Protein AF-A0A7M5V572-F1 (afdb_monomer_lite)

Radius of gyration: 29.69 Å; chains: 1; bounding box: 54×65×91 Å

Foldseek 3Di:
DVVVLVVCLVVLVLVVSVVVCVVVVNCVCCVVPNVVSLVVVLVVLLVVLVVLLVLLVVLLVLLVVVVVVVVVVVVCCVVVVDPDPVVVVVVVPPPPDDDDDDDDDDDDDPPPPPPPCCDPVVVVVVVVLLLDCDPPRPNNLLNSLLSSLVSLQVLLVVLVSLLSSLVVCVVVVVLVSNLSSVVSSVVSVVVSVVCLCVSPVVVVVVPPPPPPPPDPPDDPVNVVVVVVVVVVVVVPPPPDDDRPRRDRPPPDDSDDPVSVD

Structure (mmCIF, N/CA/C/O backbone):
data_AF-A0A7M5V572-F1
#
_entry.id   AF-A0A7M5V572-F1
#
loop_
_atom_site.group_PDB
_atom_site.id
_atom_site.type_symbol
_atom_site.label_atom_id
_atom_site.label_alt_id
_atom_site.label_comp_id
_atom_site.label_asym_id
_atom_site.label_entity_id
_atom_site.label_seq_id
_atom_site.pdbx_PDB_ins_code
_atom_site.Cartn_x
_atom_site.Cartn_y
_atom_site.Cartn_z
_atom_site.occupancy
_atom_site.B_iso_or_equiv
_atom_site.auth_seq_id
_atom_site.auth_comp_id
_atom_site.auth_asym_id
_atom_site.auth_atom_id
_atom_site.pdbx_PDB_model_num
ATOM 1 N N . MET A 1 1 ? -17.312 -13.961 23.284 1.00 78.19 1 MET A N 1
ATOM 2 C CA . MET A 1 1 ? -17.435 -12.517 22.973 1.00 78.19 1 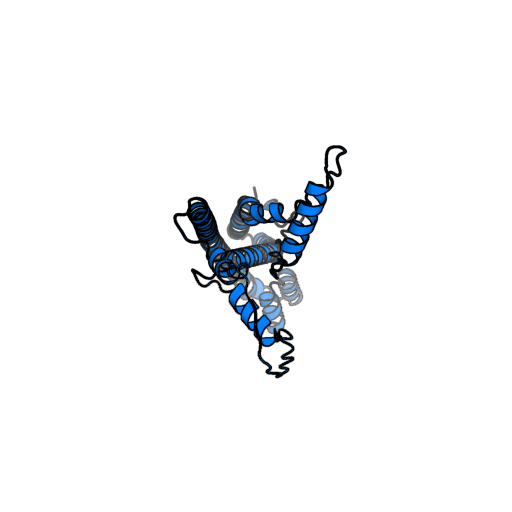MET A CA 1
ATOM 3 C C . MET A 1 1 ? -16.061 -11.941 22.706 1.00 78.19 1 MET A C 1
ATOM 5 O O . MET A 1 1 ? -15.854 -11.476 21.599 1.00 78.19 1 MET A O 1
ATOM 9 N N . GLU A 1 2 ? -15.133 -12.037 23.661 1.00 77.75 2 GLU A N 1
ATOM 10 C CA . GLU A 1 2 ? -13.746 -11.582 23.486 1.00 77.75 2 GLU A CA 1
ATOM 11 C C . GLU A 1 2 ? -13.086 -12.197 22.245 1.00 77.75 2 GLU A C 1
ATOM 13 O O . GLU A 1 2 ? -12.604 -11.456 21.402 1.00 77.75 2 GLU A O 1
ATOM 18 N N . GLU A 1 3 ? -13.207 -13.511 22.031 1.00 84.00 3 GLU A N 1
ATOM 19 C CA . GLU A 1 3 ? -12.710 -14.165 20.804 1.00 84.00 3 GLU A CA 1
ATOM 20 C C . GLU A 1 3 ? -13.321 -13.581 19.516 1.00 84.00 3 GLU A C 1
ATOM 22 O O . GLU A 1 3 ? -12.622 -13.334 18.541 1.00 84.00 3 GLU A O 1
ATOM 27 N N . SER A 1 4 ? -14.627 -13.288 19.519 1.00 87.31 4 SER A N 1
ATOM 28 C CA . SER A 1 4 ? -15.297 -12.673 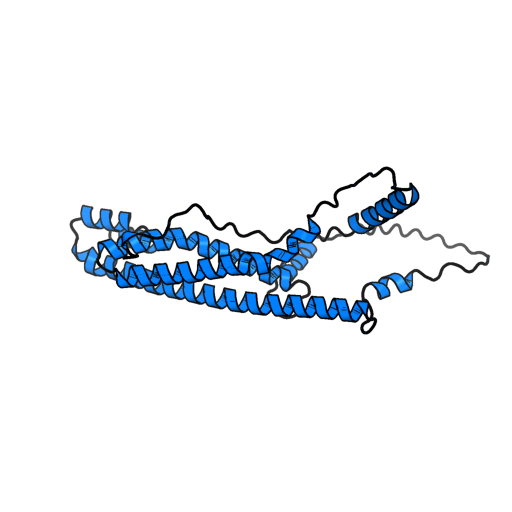18.365 1.00 87.31 4 SER A CA 1
ATOM 29 C C . SER A 1 4 ? -14.847 -11.231 18.145 1.00 87.31 4 SER A C 1
ATOM 31 O O . SER A 1 4 ? -14.821 -10.783 17.005 1.00 87.31 4 SER A O 1
ATOM 33 N N . MET A 1 5 ? -14.531 -10.498 19.212 1.00 86.94 5 MET A N 1
ATOM 34 C CA . MET A 1 5 ? -14.006 -9.138 19.133 1.00 86.94 5 MET A CA 1
ATOM 35 C C . MET A 1 5 ? -12.585 -9.145 18.569 1.00 86.94 5 MET A C 1
ATOM 37 O O . MET A 1 5 ? -12.315 -8.386 17.645 1.00 86.94 5 MET A O 1
ATOM 41 N N . VAL A 1 6 ? -11.726 -10.054 19.039 1.00 86.94 6 VAL A N 1
ATOM 42 C CA . VAL A 1 6 ? -10.368 -10.239 18.512 1.00 86.94 6 VAL A CA 1
ATOM 43 C C . VAL A 1 6 ? -10.406 -10.544 17.014 1.00 86.94 6 VAL A C 1
ATOM 45 O O . VAL A 1 6 ? -9.772 -9.828 16.249 1.00 86.94 6 VAL A O 1
ATOM 48 N N . CYS A 1 7 ? -11.240 -11.488 16.559 1.00 90.38 7 CYS A N 1
ATOM 49 C CA . CYS A 1 7 ? -11.366 -11.774 15.124 1.00 90.38 7 CYS A CA 1
ATOM 50 C C . CYS A 1 7 ? -11.855 -10.568 14.299 1.00 90.38 7 CYS A C 1
ATOM 52 O O . CYS A 1 7 ? -11.451 -10.398 13.150 1.00 90.38 7 CYS A O 1
ATOM 54 N N . LEU A 1 8 ? -12.739 -9.726 14.852 1.00 90.50 8 LEU A N 1
ATOM 55 C CA . LEU A 1 8 ? -13.197 -8.512 14.165 1.00 90.50 8 LEU A CA 1
ATOM 56 C C . LEU A 1 8 ? -12.096 -7.446 14.088 1.00 90.50 8 LEU A C 1
ATOM 58 O O . LEU A 1 8 ? -12.012 -6.751 13.075 1.00 90.50 8 LEU A O 1
ATOM 62 N N . LEU A 1 9 ? -11.266 -7.322 15.129 1.00 89.06 9 LEU A N 1
ATOM 63 C CA . LEU A 1 9 ? -10.108 -6.425 15.140 1.00 89.06 9 LEU A CA 1
ATOM 64 C C . LEU A 1 9 ? -9.034 -6.897 14.153 1.00 89.06 9 LEU A C 1
ATOM 66 O O . LEU A 1 9 ? -8.566 -6.097 13.353 1.00 89.06 9 LEU A O 1
ATOM 70 N N . GLU A 1 10 ? -8.723 -8.195 14.131 1.00 87.94 10 GLU A N 1
ATOM 71 C CA . GLU A 1 10 ? -7.805 -8.803 13.154 1.00 87.94 10 GLU A CA 1
ATOM 72 C C . GLU A 1 10 ? -8.296 -8.628 11.708 1.00 87.94 10 GLU A C 1
ATOM 74 O O . GLU A 1 10 ? -7.502 -8.457 10.785 1.00 87.94 10 GLU A O 1
ATOM 79 N N . GLY A 1 11 ? -9.616 -8.641 11.501 1.00 88.44 11 GLY A N 1
ATOM 80 C CA . GLY A 1 11 ? -10.243 -8.390 10.205 1.00 88.44 11 GLY A CA 1
ATOM 81 C C . GLY A 1 11 ? -10.362 -6.912 9.817 1.00 88.44 11 GLY A C 1
ATOM 82 O O . GLY A 1 11 ? -11.000 -6.621 8.806 1.00 88.44 11 GLY A O 1
ATOM 83 N N . ASN A 1 12 ? -9.820 -5.977 10.609 1.00 88.50 12 ASN A N 1
ATOM 84 C CA . ASN A 1 12 ? -9.963 -4.525 10.430 1.00 88.50 12 ASN A CA 1
ATOM 85 C C . ASN A 1 12 ? -11.434 -4.049 10.351 1.00 88.50 12 ASN A C 1
ATOM 87 O O . ASN A 1 12 ? -11.754 -3.014 9.761 1.00 88.50 12 ASN A O 1
ATOM 91 N N . LEU A 1 13 ? -12.370 -4.790 10.957 1.00 92.00 13 LEU A N 1
ATOM 92 C CA . LEU A 1 13 ? -13.801 -4.469 10.982 1.00 92.00 13 LEU A CA 1
ATOM 93 C C . LEU A 1 13 ? -14.139 -3.582 12.187 1.00 92.00 13 LEU A C 1
ATOM 95 O O . LEU A 1 13 ? -14.994 -3.907 13.015 1.00 92.00 13 LEU A O 1
ATOM 99 N N . TRP A 1 14 ? -13.483 -2.425 12.262 1.00 92.50 14 TRP A N 1
ATOM 100 C CA . TRP A 1 14 ? -13.475 -1.536 13.428 1.00 92.50 14 TRP A CA 1
ATOM 101 C C . TRP A 1 14 ? -14.865 -1.155 13.943 1.00 92.50 14 TRP A C 1
ATOM 103 O O . TRP A 1 14 ? -15.152 -1.280 15.129 1.00 92.50 14 TRP A O 1
ATOM 113 N N . PHE A 1 15 ? -15.771 -0.734 13.057 1.00 90.31 15 PHE A N 1
ATOM 114 C CA . PHE A 1 15 ? -17.120 -0.325 13.460 1.00 90.31 15 PHE A CA 1
ATOM 115 C C . PHE A 1 15 ? -17.959 -1.487 13.994 1.00 90.31 15 PHE A C 1
ATOM 117 O O . PHE A 1 15 ? -18.792 -1.290 14.877 1.00 90.31 15 PHE A O 1
ATOM 124 N N . GLN A 1 16 ? -17.748 -2.700 13.476 1.00 91.12 16 GLN A N 1
ATOM 125 C CA . GLN A 1 16 ? -18.443 -3.889 13.966 1.00 91.12 16 GLN A CA 1
ATOM 126 C C . GLN A 1 16 ? -17.901 -4.303 15.333 1.00 91.12 16 GLN A C 1
ATOM 128 O O . GLN A 1 16 ? -18.694 -4.608 16.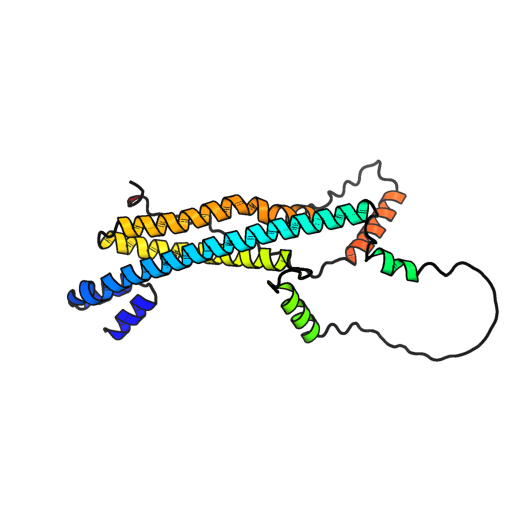223 1.00 91.12 16 GLN A O 1
ATOM 133 N N . ALA A 1 17 ? -16.578 -4.246 15.520 1.00 90.19 17 ALA A N 1
ATOM 134 C CA . ALA A 1 17 ? -15.947 -4.474 16.815 1.00 90.19 17 ALA A CA 1
ATOM 135 C C . ALA A 1 17 ? -16.449 -3.464 17.861 1.00 90.19 17 ALA A C 1
ATOM 137 O O . ALA A 1 17 ? -16.892 -3.867 18.933 1.00 90.19 17 ALA A O 1
ATOM 138 N N . LEU A 1 18 ? -16.484 -2.170 17.522 1.00 89.62 18 LEU A N 1
ATOM 139 C CA . LEU A 1 18 ? -16.968 -1.120 18.421 1.00 89.62 18 LEU A CA 1
ATOM 140 C C . LEU A 1 18 ? -18.445 -1.312 18.798 1.00 89.62 18 LEU A C 1
ATOM 142 O O . LEU A 1 18 ? -18.800 -1.227 19.971 1.00 89.62 18 LEU A O 1
ATOM 146 N N . ASN A 1 19 ? -19.302 -1.628 17.823 1.00 90.38 19 ASN A N 1
ATOM 147 C CA . ASN A 1 19 ? -20.719 -1.899 18.071 1.00 90.38 19 ASN A CA 1
ATOM 148 C C . ASN A 1 19 ? -20.906 -3.135 18.971 1.00 90.38 19 ASN A C 1
ATOM 150 O O . ASN A 1 19 ? -21.714 -3.120 19.896 1.00 90.38 19 ASN A O 1
ATOM 154 N N . LEU A 1 20 ? -20.124 -4.197 18.755 1.00 90.12 20 LEU A N 1
ATOM 155 C CA . LEU A 1 20 ? -20.157 -5.391 19.602 1.00 90.12 20 LEU A CA 1
ATOM 156 C C . LEU A 1 20 ? -19.747 -5.076 21.048 1.00 90.12 20 LEU A C 1
ATOM 158 O O . LEU A 1 20 ? -20.426 -5.530 21.969 1.00 90.12 20 LEU A O 1
ATOM 162 N N . ILE A 1 21 ? -18.705 -4.262 21.244 1.00 88.19 21 ILE A N 1
ATOM 163 C CA . ILE A 1 21 ? -18.257 -3.815 22.571 1.00 88.19 21 ILE A CA 1
ATOM 164 C C . ILE A 1 21 ? -19.358 -2.999 23.265 1.00 88.19 21 ILE A C 1
ATOM 166 O O . ILE A 1 21 ? -19.738 -3.312 24.393 1.00 88.19 21 ILE A O 1
ATOM 170 N N . GLN A 1 22 ? -19.950 -2.023 22.573 1.00 87.19 22 GLN A N 1
ATOM 171 C CA . GLN A 1 22 ? -21.030 -1.195 23.122 1.00 87.19 22 GLN A CA 1
ATOM 172 C C . GLN A 1 22 ? -22.265 -2.019 23.505 1.00 87.19 22 GLN A C 1
ATOM 174 O O . GLN A 1 22 ? -22.826 -1.834 24.581 1.00 87.19 22 GLN A O 1
ATOM 179 N N . ARG A 1 23 ? -22.666 -2.986 22.669 1.00 89.31 23 ARG A N 1
ATOM 180 C CA . ARG A 1 23 ? -23.792 -3.893 22.966 1.00 89.31 23 ARG A CA 1
ATOM 181 C C . ARG A 1 23 ? -23.524 -4.825 24.141 1.00 89.31 23 ARG A C 1
ATOM 183 O O . ARG A 1 23 ? -24.469 -5.374 24.696 1.00 89.31 23 ARG A O 1
ATOM 190 N N . SER A 1 24 ? -22.258 -5.045 24.472 1.00 85.00 24 SER A N 1
ATOM 191 C CA . SER A 1 24 ? -21.854 -5.896 25.585 1.00 85.00 24 SER A CA 1
ATOM 192 C C . SER A 1 24 ? -21.724 -5.171 26.924 1.00 85.00 24 SER A C 1
ATOM 194 O O . SER A 1 24 ? -21.429 -5.832 27.915 1.00 85.00 24 SER A O 1
ATOM 196 N N . GLU A 1 25 ? -21.933 -3.847 26.957 1.00 81.94 25 GLU A N 1
ATOM 197 C CA . GLU A 1 25 ? -21.806 -2.993 28.154 1.00 81.94 25 GLU A CA 1
ATOM 198 C C . GLU A 1 25 ? -20.412 -3.061 28.822 1.00 81.94 25 GLU A C 1
ATOM 200 O O . GLU A 1 25 ? -20.243 -2.738 29.995 1.00 81.94 25 GLU A O 1
ATOM 205 N N . ARG A 1 26 ? -19.385 -3.474 28.064 1.00 85.81 26 ARG A N 1
ATOM 206 C CA . ARG A 1 26 ? -17.986 -3.609 28.501 1.00 85.81 26 ARG A CA 1
ATOM 207 C C . ARG A 1 26 ? -17.109 -2.537 27.863 1.00 85.81 26 ARG A C 1
ATOM 209 O O . ARG A 1 26 ? -16.273 -2.815 27.007 1.00 85.81 26 ARG A O 1
ATOM 216 N N . GLU A 1 27 ? -17.335 -1.286 28.252 1.00 85.56 27 GLU A N 1
ATOM 217 C CA . GLU A 1 27 ? -16.590 -0.131 27.727 1.00 85.56 27 GLU A CA 1
ATOM 218 C C . GLU A 1 27 ? -15.095 -0.166 28.077 1.00 85.56 27 GLU A C 1
ATOM 220 O O . GLU A 1 27 ? -14.283 0.426 27.369 1.00 85.56 27 GLU A O 1
ATOM 225 N N . ASP A 1 28 ? -14.711 -0.919 29.112 1.00 89.25 28 ASP A N 1
ATOM 226 C CA . ASP A 1 28 ? -13.317 -1.160 29.489 1.00 89.25 28 ASP A CA 1
ATOM 227 C C . ASP A 1 28 ? -12.484 -1.718 28.323 1.00 89.25 28 ASP A C 1
ATOM 229 O O . ASP A 1 28 ? -11.333 -1.320 28.135 1.00 89.25 28 ASP A O 1
ATOM 233 N N . LEU A 1 29 ? -13.100 -2.545 27.473 1.00 87.81 29 LEU A N 1
ATOM 234 C CA . LEU A 1 29 ? -12.455 -3.155 26.307 1.00 87.81 29 LEU A CA 1
ATOM 235 C C . LEU A 1 29 ? -12.072 -2.141 25.218 1.00 87.81 29 LEU A C 1
ATOM 237 O O . LEU A 1 29 ? -11.212 -2.431 24.379 1.00 87.81 29 LEU A O 1
ATOM 241 N N . ILE A 1 30 ? -12.677 -0.948 25.221 1.00 88.75 30 ILE A N 1
ATOM 242 C CA . ILE A 1 30 ? -12.307 0.127 24.293 1.00 88.75 30 ILE A CA 1
ATOM 243 C C . ILE A 1 30 ? -10.888 0.609 24.605 1.00 88.75 30 ILE A C 1
ATOM 245 O O . ILE A 1 30 ? -10.059 0.740 23.705 1.00 88.75 30 ILE A O 1
ATOM 249 N N . GLU A 1 31 ? -10.595 0.843 25.882 1.00 89.00 31 GLU A N 1
ATOM 250 C CA . GLU A 1 31 ? -9.286 1.329 26.315 1.00 89.00 31 GLU A CA 1
ATOM 251 C C . GLU A 1 31 ? -8.229 0.217 26.297 1.00 89.00 31 GLU A C 1
ATOM 253 O O . GLU A 1 31 ? -7.093 0.471 25.902 1.00 89.00 31 GLU A O 1
ATOM 258 N N . THR A 1 32 ? -8.583 -1.014 26.685 1.00 89.69 32 THR A N 1
ATOM 259 C CA . THR A 1 32 ? -7.601 -2.105 26.834 1.00 89.69 32 THR A CA 1
ATOM 260 C C . THR A 1 32 ? -7.266 -2.833 25.538 1.00 89.69 32 THR A C 1
ATOM 262 O O . THR A 1 32 ? -6.148 -3.324 25.405 1.00 89.69 32 THR A O 1
ATOM 265 N N . ASN A 1 33 ? -8.206 -2.933 24.592 1.00 88.88 33 ASN A N 1
ATOM 266 C CA . ASN A 1 33 ? -8.035 -3.742 23.381 1.00 88.88 33 ASN A CA 1
ATOM 267 C C . ASN A 1 33 ? -8.201 -2.908 22.112 1.00 88.88 33 ASN A C 1
ATOM 269 O O . ASN A 1 33 ? -7.334 -2.935 21.242 1.00 88.88 33 ASN A O 1
ATOM 273 N N . PHE A 1 34 ? -9.296 -2.149 22.005 1.00 91.38 34 PHE A N 1
ATOM 274 C CA . PHE A 1 34 ? -9.641 -1.449 20.766 1.00 91.38 34 PHE A CA 1
ATOM 275 C C . PHE A 1 34 ? -8.632 -0.347 20.415 1.00 91.38 34 PHE A C 1
ATOM 277 O O . PHE A 1 34 ? -8.109 -0.327 19.303 1.00 91.38 34 PHE A O 1
ATOM 284 N N . LYS A 1 35 ? -8.328 0.554 21.360 1.00 93.12 35 LYS A N 1
ATOM 285 C CA . LYS A 1 35 ? -7.377 1.654 21.142 1.00 93.12 35 LYS A CA 1
ATOM 286 C C . LYS A 1 35 ? -5.952 1.175 20.827 1.00 93.12 35 LYS A C 1
ATOM 288 O O . LYS A 1 35 ? -5.381 1.679 19.861 1.00 93.12 35 LYS A O 1
ATOM 293 N N . PRO A 1 36 ? -5.372 0.208 21.563 1.00 93.19 36 PRO A N 1
ATOM 294 C CA . PRO A 1 36 ? -4.088 -0.371 21.180 1.00 93.19 36 PRO A CA 1
ATOM 295 C C . PRO A 1 36 ? -4.114 -0.980 19.774 1.00 93.19 36 PRO A C 1
ATOM 297 O O . PRO A 1 36 ? -3.220 -0.693 18.987 1.00 93.19 36 PRO A O 1
ATOM 300 N N . ALA A 1 37 ? -5.172 -1.720 19.420 1.00 93.44 37 ALA A N 1
ATOM 301 C CA . ALA A 1 37 ? -5.276 -2.373 18.114 1.00 93.44 37 ALA A CA 1
ATOM 302 C C . ALA A 1 37 ? -5.318 -1.379 16.940 1.00 93.44 37 ALA A C 1
ATOM 304 O O . ALA A 1 37 ? -4.669 -1.606 15.920 1.00 93.44 37 ALA A O 1
ATOM 305 N N . ILE A 1 38 ? -6.044 -0.261 17.064 1.00 94.25 38 ILE A N 1
ATOM 306 C CA . ILE A 1 38 ? -6.088 0.755 15.995 1.00 94.25 38 ILE A CA 1
ATOM 307 C C . ILE A 1 38 ? -4.753 1.496 15.846 1.00 94.25 38 ILE A C 1
ATOM 309 O O . ILE A 1 38 ? -4.385 1.857 14.729 1.00 94.25 38 ILE A O 1
ATOM 313 N N . LEU A 1 39 ? -4.026 1.719 16.947 1.00 94.38 39 LEU A N 1
ATOM 314 C CA . LEU A 1 39 ? -2.714 2.370 16.921 1.00 94.38 39 LEU A CA 1
ATOM 315 C C . LEU A 1 39 ? -1.655 1.440 16.324 1.00 94.38 39 LEU A C 1
ATOM 317 O O . LEU A 1 39 ? -0.923 1.853 15.431 1.00 94.38 39 LEU A O 1
ATOM 321 N N . GLU A 1 40 ? -1.641 0.175 16.737 1.00 94.75 40 GLU A N 1
ATOM 322 C CA . GLU A 1 40 ? -0.766 -0.851 16.166 1.00 94.75 40 GLU A CA 1
ATOM 323 C C . GLU A 1 40 ? -1.038 -1.040 14.666 1.00 94.75 40 GLU A C 1
ATOM 325 O O . GLU A 1 40 ? -0.114 -1.052 13.853 1.00 94.75 40 GLU A O 1
ATOM 330 N N . CYS A 1 41 ? -2.311 -1.104 14.261 1.00 93.69 41 CYS A N 1
ATOM 331 C CA . CYS A 1 41 ? -2.674 -1.179 12.847 1.00 93.69 41 CYS A CA 1
ATOM 332 C C . CYS A 1 41 ? -2.206 0.062 12.068 1.00 93.69 41 CYS A C 1
ATOM 334 O O . CYS A 1 41 ? -1.729 -0.069 10.940 1.00 93.69 41 CYS A O 1
ATOM 336 N N . GLN A 1 42 ? -2.294 1.260 12.662 1.00 94.94 42 GLN A N 1
ATOM 337 C CA . GLN A 1 42 ? -1.805 2.491 12.036 1.00 94.94 42 GLN A CA 1
ATOM 338 C C . GLN A 1 42 ? -0.299 2.451 11.796 1.00 94.94 42 GLN A C 1
ATOM 340 O O . GLN A 1 42 ? 0.142 2.825 10.707 1.00 94.94 42 GLN A O 1
ATOM 345 N N . GLU A 1 43 ? 0.479 2.002 12.776 1.00 95.31 43 GLU A N 1
ATOM 346 C CA . GLU A 1 43 ? 1.932 1.881 12.658 1.00 95.31 43 GLU A CA 1
ATOM 347 C C . GLU A 1 43 ? 2.307 0.843 11.594 1.00 95.31 43 GLU A C 1
ATOM 349 O O . GLU A 1 43 ? 3.008 1.181 10.638 1.00 95.31 43 GLU A O 1
ATOM 354 N N . ASN A 1 44 ? 1.726 -0.358 11.667 1.00 94.94 44 ASN A N 1
ATOM 355 C CA . ASN A 1 44 ? 1.966 -1.441 10.709 1.00 94.94 44 ASN A CA 1
ATOM 356 C C . ASN A 1 44 ? 1.594 -1.048 9.270 1.00 94.94 44 ASN A C 1
ATOM 358 O O . ASN A 1 44 ? 2.333 -1.324 8.322 1.00 94.94 44 ASN A O 1
ATOM 362 N N . LEU A 1 45 ? 0.446 -0.388 9.073 1.00 93.75 45 LEU A N 1
ATOM 363 C CA . LEU A 1 45 ? 0.049 0.092 7.748 1.00 93.75 45 LEU A CA 1
ATOM 364 C C . LEU A 1 45 ? 0.978 1.194 7.249 1.00 93.75 45 LEU A C 1
ATOM 366 O O . LEU A 1 45 ? 1.317 1.205 6.068 1.00 93.75 45 LEU A O 1
ATOM 370 N N . THR A 1 46 ? 1.398 2.111 8.120 1.00 94.50 46 THR A N 1
ATOM 371 C CA . THR A 1 46 ? 2.318 3.188 7.740 1.00 94.50 46 THR A CA 1
ATOM 372 C C . THR A 1 46 ? 3.662 2.610 7.301 1.00 94.50 46 THR A C 1
ATOM 374 O O . THR A 1 46 ? 4.138 2.969 6.223 1.00 94.50 46 THR A O 1
ATOM 377 N N . GLU A 1 47 ? 4.218 1.659 8.056 1.00 95.56 47 GLU A N 1
ATOM 378 C CA . GLU A 1 47 ? 5.443 0.938 7.696 1.00 95.56 47 GLU A CA 1
ATOM 379 C C . GLU A 1 47 ? 5.285 0.231 6.343 1.00 95.56 47 GLU A C 1
ATOM 381 O O . GLU A 1 47 ? 6.039 0.506 5.406 1.00 95.56 47 GLU A O 1
ATOM 386 N N . LYS A 1 48 ? 4.217 -0.553 6.162 1.00 94.69 48 LYS A N 1
ATOM 387 C CA . LYS A 1 48 ? 3.923 -1.237 4.894 1.00 94.69 48 LYS A CA 1
ATOM 388 C C . LYS A 1 48 ? 3.832 -0.274 3.703 1.00 94.69 48 LYS A C 1
ATOM 390 O O . LYS A 1 48 ? 4.344 -0.573 2.623 1.00 94.69 48 LYS A O 1
ATOM 395 N N . ILE A 1 49 ? 3.202 0.895 3.868 1.00 94.31 49 ILE A N 1
ATOM 396 C CA . ILE A 1 49 ? 3.143 1.923 2.811 1.00 94.31 49 ILE A CA 1
ATOM 397 C C . ILE A 1 49 ? 4.548 2.453 2.503 1.00 94.31 49 ILE A C 1
ATOM 399 O O . ILE A 1 49 ? 4.893 2.631 1.330 1.00 94.31 49 ILE A O 1
ATOM 403 N N . THR A 1 50 ? 5.368 2.705 3.527 1.00 94.25 50 THR A N 1
ATOM 404 C CA . THR A 1 50 ? 6.744 3.182 3.330 1.00 94.25 50 THR A CA 1
ATOM 405 C C . THR A 1 50 ? 7.614 2.151 2.613 1.00 94.25 50 THR A C 1
ATOM 407 O O . THR A 1 50 ? 8.279 2.505 1.637 1.00 94.25 50 THR A O 1
ATOM 410 N N . GLU A 1 51 ? 7.529 0.873 2.981 1.00 94.88 51 GLU A N 1
ATOM 411 C CA . GLU A 1 51 ? 8.236 -0.222 2.308 1.00 94.88 51 GLU A CA 1
ATOM 412 C C . GLU A 1 51 ? 7.811 -0.371 0.843 1.00 94.88 51 GLU A C 1
ATOM 414 O O . GLU A 1 51 ? 8.654 -0.491 -0.055 1.00 94.88 51 GLU A O 1
ATOM 419 N N . LEU A 1 52 ? 6.502 -0.309 0.569 1.00 93.50 52 LEU A N 1
ATOM 420 C CA . LEU A 1 52 ? 5.971 -0.332 -0.796 1.00 93.50 52 LEU A CA 1
ATOM 421 C C . LEU A 1 52 ? 6.503 0.845 -1.615 1.00 93.50 52 LEU A C 1
ATOM 423 O O . LEU A 1 52 ? 6.908 0.670 -2.766 1.00 93.50 52 LEU A O 1
ATOM 427 N N . LYS A 1 53 ? 6.563 2.040 -1.020 1.00 92.81 53 LYS A N 1
ATOM 428 C CA . LYS A 1 53 ? 7.113 3.241 -1.659 1.00 92.81 53 LYS A CA 1
ATOM 429 C C . LYS A 1 53 ? 8.602 3.099 -1.968 1.00 92.81 53 LYS A C 1
ATOM 431 O O . LYS A 1 53 ? 9.044 3.498 -3.049 1.00 92.81 53 LYS A O 1
ATOM 436 N N . GLU A 1 54 ? 9.392 2.541 -1.057 1.00 93.94 54 GLU A N 1
ATOM 437 C CA . GLU A 1 54 ? 10.808 2.272 -1.311 1.00 93.94 54 GLU A CA 1
ATOM 438 C C . GLU A 1 54 ? 11.001 1.250 -2.427 1.00 93.94 54 GLU A C 1
ATOM 440 O O . GLU A 1 54 ? 11.803 1.463 -3.338 1.00 93.94 54 GLU A O 1
ATOM 445 N N . THR A 1 55 ? 10.240 0.160 -2.378 1.00 92.06 55 THR A N 1
ATOM 446 C CA . THR A 1 55 ? 10.303 -0.928 -3.355 1.00 92.06 55 THR A CA 1
ATOM 447 C C . THR A 1 55 ? 9.906 -0.429 -4.742 1.00 92.06 55 THR A C 1
ATOM 449 O O . THR A 1 55 ? 10.614 -0.685 -5.718 1.00 92.06 55 THR A O 1
ATOM 452 N N . PHE A 1 56 ? 8.862 0.401 -4.830 1.00 92.25 56 PHE A N 1
ATOM 453 C CA . PHE A 1 56 ? 8.469 1.072 -6.066 1.00 92.25 56 PHE A CA 1
ATOM 454 C C . PHE A 1 56 ? 9.617 1.906 -6.649 1.00 92.25 56 PHE A C 1
ATOM 456 O O . PHE A 1 56 ? 9.937 1.790 -7.833 1.00 92.25 56 PHE A O 1
ATOM 463 N N . ASN A 1 57 ? 10.281 2.726 -5.827 1.00 92.69 57 ASN A N 1
ATOM 464 C CA . ASN A 1 57 ? 11.398 3.556 -6.287 1.00 92.69 57 ASN A CA 1
ATOM 465 C C . ASN A 1 57 ? 12.615 2.728 -6.725 1.00 92.69 57 ASN A C 1
ATOM 467 O O . ASN A 1 57 ? 13.252 3.069 -7.727 1.00 92.69 57 ASN A O 1
ATOM 471 N N . LYS A 1 58 ? 12.920 1.633 -6.017 1.00 91.69 58 LYS A N 1
ATOM 472 C CA . LYS A 1 58 ? 13.990 0.691 -6.381 1.00 91.69 58 LYS A CA 1
ATOM 473 C C . LYS A 1 58 ? 13.708 0.056 -7.747 1.00 91.69 58 LYS A C 1
ATOM 475 O O . LYS A 1 58 ? 14.539 0.157 -8.651 1.00 91.69 58 LYS A O 1
ATOM 480 N N . HIS A 1 59 ? 12.516 -0.515 -7.941 1.00 90.00 59 HIS A N 1
ATOM 481 C CA . HIS A 1 59 ? 12.123 -1.131 -9.213 1.00 90.00 59 HIS A CA 1
ATOM 482 C C . HIS A 1 59 ? 12.054 -0.126 -10.361 1.00 90.00 59 HIS A C 1
ATOM 484 O O . HIS A 1 59 ? 12.511 -0.424 -11.463 1.00 90.00 59 HIS A O 1
ATOM 490 N N . ARG A 1 60 ? 11.562 1.090 -10.105 1.00 89.81 60 ARG A N 1
ATOM 491 C CA . ARG A 1 60 ? 11.538 2.163 -11.102 1.00 89.81 60 ARG A CA 1
ATOM 492 C C . ARG A 1 60 ? 12.943 2.555 -11.556 1.00 89.81 60 ARG A C 1
ATOM 494 O O . ARG A 1 60 ? 13.193 2.607 -12.757 1.00 89.81 60 ARG A O 1
ATOM 501 N N . THR A 1 61 ? 13.849 2.831 -10.618 1.00 88.94 61 THR A N 1
ATOM 502 C CA . THR A 1 61 ? 15.239 3.204 -10.939 1.00 88.94 61 THR A CA 1
ATOM 503 C C . THR A 1 61 ? 15.912 2.099 -11.753 1.00 88.94 61 THR A C 1
ATOM 505 O O . THR A 1 61 ? 16.560 2.370 -12.763 1.00 88.94 61 THR A O 1
ATOM 508 N N . ARG A 1 62 ? 15.690 0.833 -11.377 1.00 89.12 62 ARG A N 1
ATOM 509 C CA . ARG A 1 62 ? 16.203 -0.312 -12.134 1.00 89.12 62 ARG A CA 1
ATOM 510 C C . ARG A 1 62 ? 15.618 -0.377 -13.544 1.00 89.12 62 ARG A C 1
ATOM 512 O O . ARG A 1 62 ? 16.373 -0.567 -14.493 1.00 89.12 62 ARG A O 1
ATOM 519 N N . LEU A 1 63 ? 14.310 -0.168 -13.694 1.00 86.88 63 LEU A N 1
ATOM 520 C CA . LEU A 1 63 ? 13.642 -0.178 -14.994 1.00 86.88 63 LEU A CA 1
ATOM 521 C C . LEU A 1 63 ? 14.212 0.895 -15.932 1.00 86.88 63 LEU A C 1
ATOM 523 O O . LEU A 1 63 ? 14.449 0.604 -17.101 1.00 86.88 63 LEU A O 1
ATOM 527 N N . GLN A 1 64 ? 14.487 2.102 -15.430 1.00 86.06 64 GLN A N 1
ATOM 528 C CA . GLN A 1 64 ? 15.121 3.161 -16.225 1.00 86.06 64 GLN A CA 1
ATOM 529 C C . GLN A 1 64 ? 16.499 2.738 -16.751 1.00 86.06 64 GLN A C 1
ATOM 531 O O . GLN A 1 64 ? 16.786 2.933 -17.930 1.00 86.06 64 GLN A O 1
ATOM 536 N N . ILE A 1 65 ? 17.326 2.116 -15.903 1.00 86.56 65 ILE A N 1
ATOM 537 C CA . ILE A 1 65 ? 18.648 1.604 -16.297 1.00 86.56 65 ILE A CA 1
ATOM 538 C C . ILE A 1 65 ? 18.507 0.504 -17.356 1.00 86.56 65 ILE A C 1
ATOM 540 O O . ILE A 1 65 ? 19.217 0.519 -18.355 1.00 86.56 65 ILE A O 1
ATOM 544 N N . VAL A 1 66 ? 17.574 -0.436 -17.169 1.00 85.00 66 VAL A N 1
ATOM 545 C CA . VAL A 1 66 ? 17.340 -1.527 -18.130 1.00 85.00 66 VAL A CA 1
ATOM 546 C C . VAL A 1 66 ? 16.893 -0.979 -19.489 1.00 85.00 66 VAL A C 1
ATOM 548 O O . VAL A 1 66 ? 17.394 -1.431 -20.514 1.00 85.00 66 VAL A O 1
ATOM 551 N N . ILE A 1 67 ? 15.999 0.016 -19.514 1.00 82.69 67 ILE A N 1
ATOM 552 C CA . ILE A 1 67 ? 15.554 0.663 -20.758 1.00 82.69 67 ILE A CA 1
ATOM 553 C C . ILE A 1 67 ? 16.720 1.385 -21.447 1.00 82.69 67 ILE A C 1
ATOM 555 O O . ILE A 1 67 ? 16.899 1.225 -22.652 1.00 82.69 67 ILE A O 1
ATOM 559 N N . ALA A 1 68 ? 17.526 2.143 -20.699 1.00 84.00 68 ALA A N 1
ATOM 560 C CA . ALA A 1 68 ? 18.681 2.852 -21.248 1.00 84.00 68 ALA A CA 1
ATOM 561 C C . ALA A 1 68 ? 19.724 1.887 -21.834 1.00 84.00 68 ALA A C 1
ATOM 563 O O . ALA A 1 68 ? 20.195 2.101 -22.947 1.00 84.00 68 ALA A O 1
ATOM 564 N N . ASN A 1 69 ? 20.020 0.792 -21.129 1.00 83.69 69 ASN A N 1
ATOM 565 C CA . ASN A 1 69 ? 20.953 -0.229 -21.600 1.00 83.69 69 ASN A CA 1
ATOM 566 C C . ASN A 1 69 ? 20.455 -0.913 -22.881 1.00 83.69 69 ASN A C 1
ATOM 568 O O . ASN A 1 69 ? 21.245 -1.120 -23.797 1.00 83.69 69 ASN A O 1
ATOM 572 N N . LYS A 1 70 ? 19.154 -1.229 -22.969 1.00 80.69 70 LYS A N 1
ATOM 573 C CA . LYS A 1 70 ? 18.558 -1.810 -24.182 1.00 80.69 70 LYS A CA 1
ATOM 574 C C . LYS A 1 70 ? 18.622 -0.855 -25.374 1.00 80.69 70 LYS A C 1
ATOM 576 O O . LYS A 1 70 ? 18.910 -1.294 -26.482 1.00 80.69 70 LYS A O 1
ATOM 581 N N . GLU A 1 71 ? 18.360 0.438 -25.170 1.00 80.50 71 GLU A N 1
ATOM 582 C CA . GLU A 1 71 ? 18.477 1.418 -26.259 1.00 80.50 71 GLU A CA 1
ATOM 583 C C . GLU A 1 71 ? 19.934 1.601 -26.690 1.00 80.50 71 GLU A C 1
ATOM 585 O O . GLU A 1 71 ? 20.208 1.670 -27.884 1.00 80.50 71 GLU A O 1
ATOM 590 N N . GLN A 1 72 ? 20.877 1.621 -25.746 1.00 80.62 72 GLN A N 1
ATOM 591 C CA . GLN A 1 72 ? 22.298 1.694 -26.070 1.00 80.62 72 GLN A CA 1
ATOM 592 C C . GLN A 1 72 ? 22.760 0.471 -26.874 1.00 80.62 72 GLN A C 1
ATOM 594 O O . GLN A 1 72 ? 23.411 0.632 -27.901 1.00 80.62 72 GLN A O 1
ATOM 599 N N . GLU A 1 73 ? 22.375 -0.740 -26.465 1.00 78.06 73 GLU A N 1
ATOM 600 C CA . GLU A 1 73 ? 22.664 -1.966 -27.218 1.00 78.06 73 GLU A CA 1
ATOM 601 C C . GLU A 1 73 ? 22.071 -1.910 -28.635 1.00 78.06 73 GLU A C 1
ATOM 603 O O . GLU A 1 73 ? 22.745 -2.251 -29.607 1.00 78.06 73 GLU A O 1
ATOM 608 N N . ARG A 1 74 ? 20.843 -1.394 -28.781 1.00 76.06 74 ARG A N 1
ATOM 609 C CA . ARG A 1 74 ? 20.199 -1.197 -30.088 1.00 76.06 74 ARG A CA 1
ATOM 610 C C . ARG A 1 74 ? 20.984 -0.236 -30.985 1.00 76.06 74 ARG A C 1
ATOM 612 O O . ARG A 1 74 ? 21.098 -0.484 -32.184 1.00 76.06 74 ARG A O 1
ATOM 619 N N . LEU A 1 75 ? 21.502 0.858 -30.425 1.00 75.88 75 LEU A N 1
ATOM 620 C CA . LEU A 1 75 ? 22.320 1.828 -31.157 1.00 75.88 75 LEU A CA 1
ATOM 621 C C . LEU A 1 75 ? 23.677 1.235 -31.556 1.00 75.88 75 LEU A C 1
ATOM 623 O O . LEU A 1 75 ? 24.082 1.396 -32.701 1.00 75.88 75 LEU A O 1
ATOM 627 N N . GLU A 1 76 ? 24.333 0.488 -30.665 1.00 76.31 76 GLU A N 1
ATOM 628 C CA . GLU A 1 76 ? 25.610 -0.184 -30.952 1.00 76.31 76 GLU A CA 1
ATOM 629 C C . GLU A 1 76 ? 25.481 -1.229 -32.076 1.00 76.31 76 GLU A C 1
ATOM 631 O O . GLU A 1 76 ? 26.389 -1.360 -32.900 1.00 76.31 76 GLU A O 1
ATOM 636 N N . ILE A 1 77 ? 24.348 -1.940 -32.151 1.00 74.81 77 ILE A N 1
ATOM 637 C CA . ILE A 1 77 ? 24.028 -2.845 -33.268 1.00 74.81 77 ILE A CA 1
ATOM 638 C C . ILE A 1 77 ? 23.818 -2.052 -34.567 1.00 74.81 77 ILE A C 1
ATOM 640 O O . ILE A 1 77 ? 24.338 -2.427 -35.615 1.00 74.81 77 ILE A O 1
ATOM 644 N N . LEU A 1 78 ? 23.080 -0.937 -34.514 1.00 71.81 78 LEU A N 1
ATOM 645 C CA . LEU A 1 78 ? 22.808 -0.105 -35.692 1.00 71.81 78 LEU A CA 1
ATOM 646 C C . LEU A 1 78 ? 24.079 0.555 -36.252 1.00 71.81 78 LEU A C 1
ATOM 648 O O . LEU A 1 78 ? 24.211 0.706 -37.465 1.00 71.81 78 LEU A O 1
ATOM 652 N N . GLU A 1 79 ? 25.014 0.926 -35.378 1.00 74.75 79 GLU A N 1
ATOM 653 C CA . GLU A 1 79 ? 26.331 1.463 -35.738 1.00 74.75 79 GLU A CA 1
ATOM 654 C C . GLU A 1 79 ? 27.331 0.371 -36.163 1.00 74.75 79 GLU A C 1
ATOM 656 O O . GLU A 1 79 ? 28.445 0.690 -36.580 1.00 74.75 79 GLU A O 1
ATOM 661 N N . GLY A 1 80 ? 26.947 -0.911 -36.094 1.00 66.25 80 GLY A N 1
ATOM 662 C CA . GLY A 1 80 ? 27.791 -2.047 -36.479 1.00 66.25 80 GLY A CA 1
ATOM 663 C C . GLY A 1 80 ? 28.973 -2.295 -35.535 1.00 66.25 80 GLY A C 1
ATOM 664 O O . GLY A 1 80 ? 29.939 -2.950 -35.920 1.00 66.25 80 GLY A O 1
ATOM 665 N N . ILE A 1 81 ? 28.921 -1.756 -34.313 1.00 68.44 81 ILE A N 1
ATOM 666 C CA . ILE A 1 81 ? 29.944 -1.930 -33.267 1.00 68.44 81 ILE A CA 1
ATOM 667 C C . ILE A 1 81 ? 29.774 -3.291 -32.575 1.00 68.44 81 ILE A C 1
ATOM 669 O O . ILE A 1 81 ? 30.745 -3.879 -32.093 1.00 68.44 81 ILE A O 1
ATOM 673 N N . ARG A 1 82 ? 28.540 -3.805 -32.542 1.00 57.81 82 ARG A N 1
ATOM 674 C CA . ARG A 1 82 ? 28.200 -5.158 -32.094 1.00 57.81 82 ARG A CA 1
ATOM 675 C C . ARG A 1 82 ? 27.557 -5.943 -33.225 1.00 57.81 82 ARG A C 1
ATOM 677 O O . ARG A 1 82 ? 26.706 -5.413 -33.935 1.00 57.81 82 ARG A O 1
ATOM 684 N N . ASP A 1 83 ? 27.922 -7.216 -33.330 1.00 59.53 83 ASP A N 1
ATOM 685 C CA . ASP A 1 83 ? 27.235 -8.147 -34.218 1.00 59.53 83 ASP A CA 1
ATOM 686 C C . ASP A 1 83 ? 25.800 -8.353 -33.733 1.00 59.53 83 ASP A C 1
ATOM 688 O O . ASP A 1 83 ? 25.557 -8.630 -32.555 1.00 59.53 83 ASP A O 1
ATOM 692 N N . ASP A 1 84 ? 24.846 -8.215 -34.651 1.00 59.38 84 ASP A N 1
ATOM 693 C CA . ASP A 1 84 ? 23.458 -8.568 -34.397 1.00 59.38 84 ASP A CA 1
ATOM 694 C C . ASP A 1 84 ? 23.366 -10.094 -34.201 1.00 59.38 84 ASP A C 1
ATOM 696 O O . ASP A 1 84 ? 23.589 -10.844 -35.159 1.00 59.38 84 ASP A O 1
ATOM 700 N N . PRO A 1 85 ? 23.010 -10.596 -33.002 1.00 58.25 85 PRO A N 1
ATOM 701 C CA . PRO A 1 85 ? 22.847 -12.031 -32.778 1.00 58.25 85 PRO A CA 1
ATOM 702 C C . PRO A 1 85 ? 21.745 -12.644 -33.660 1.00 58.25 85 PRO A C 1
ATOM 704 O O . PRO A 1 85 ? 21.707 -13.861 -33.838 1.00 58.25 85 PRO A O 1
ATOM 707 N N . GLN A 1 86 ? 20.856 -11.825 -34.233 1.00 52.94 86 GLN A N 1
ATOM 708 C CA . GLN A 1 86 ? 19.858 -12.257 -35.205 1.00 52.94 86 GLN A CA 1
ATOM 709 C C . GLN A 1 86 ? 20.453 -12.458 -36.608 1.00 52.94 86 GLN A C 1
ATOM 711 O O . GLN A 1 86 ? 19.964 -13.305 -37.357 1.00 52.94 86 GLN A O 1
ATOM 716 N N . ASN A 1 87 ? 21.513 -11.728 -36.962 1.00 51.41 87 ASN A N 1
ATOM 717 C CA . ASN A 1 87 ? 22.191 -11.843 -38.254 1.00 51.41 87 ASN A CA 1
ATOM 718 C C . ASN A 1 87 ? 22.977 -13.162 -38.363 1.00 51.41 87 ASN A C 1
ATOM 720 O O . ASN A 1 87 ? 23.018 -13.781 -39.427 1.00 51.41 87 ASN A O 1
ATOM 724 N N . ASP A 1 88 ? 23.486 -13.670 -37.237 1.00 49.59 88 ASP A N 1
ATOM 725 C CA . ASP A 1 88 ? 24.189 -14.958 -37.164 1.00 49.59 88 ASP A CA 1
ATOM 726 C C . ASP A 1 88 ? 23.268 -16.160 -37.471 1.00 49.59 88 ASP A C 1
ATOM 728 O O . ASP A 1 88 ? 23.714 -17.198 -37.954 1.00 49.59 88 ASP A O 1
ATOM 732 N N . LEU A 1 89 ? 21.947 -16.009 -37.287 1.00 53.34 89 LEU A N 1
ATOM 733 C CA . LEU A 1 89 ? 20.962 -17.039 -37.643 1.00 53.34 89 LEU A CA 1
ATOM 734 C C . LEU A 1 89 ? 20.631 -17.068 -39.150 1.00 53.34 89 LEU A C 1
ATOM 736 O O . LEU A 1 89 ? 20.111 -18.069 -39.646 1.00 53.34 89 LEU A O 1
ATOM 740 N N . TYR A 1 90 ? 20.915 -15.988 -39.888 1.00 52.81 90 TYR A N 1
ATOM 741 C CA . TYR A 1 90 ? 20.677 -15.905 -41.335 1.00 52.81 90 TYR A CA 1
ATOM 742 C C . TYR A 1 90 ? 21.911 -16.266 -42.175 1.00 52.81 90 TYR A C 1
ATOM 744 O O . TYR A 1 90 ? 21.749 -16.714 -43.319 1.00 52.81 90 TYR A O 1
ATOM 752 N N . SER A 1 91 ? 23.117 -16.157 -41.604 1.00 51.56 91 SER A N 1
ATOM 753 C CA . SER A 1 91 ? 24.386 -16.513 -42.258 1.00 51.56 91 SER A CA 1
ATOM 754 C C . SER A 1 91 ? 24.458 -17.981 -42.709 1.00 51.56 91 SER A C 1
ATOM 756 O O . SER A 1 91 ? 25.088 -18.275 -43.724 1.00 51.56 91 SER A O 1
ATOM 758 N N . ASP A 1 92 ? 23.722 -18.890 -42.062 1.00 51.81 92 ASP A N 1
ATOM 759 C CA . ASP A 1 92 ? 23.718 -20.323 -42.402 1.00 51.81 92 ASP A CA 1
ATOM 760 C C . ASP A 1 92 ? 22.841 -20.705 -43.616 1.00 51.81 92 ASP A C 1
ATOM 762 O O . ASP A 1 92 ? 22.857 -21.858 -44.052 1.00 51.81 92 ASP A O 1
ATOM 766 N N . THR A 1 93 ? 22.072 -19.775 -44.204 1.00 51.09 93 THR A N 1
ATOM 767 C CA . THR A 1 93 ? 21.200 -20.085 -45.366 1.00 51.09 93 THR A CA 1
ATOM 768 C C . THR A 1 93 ? 21.715 -19.561 -46.708 1.00 51.09 93 THR A C 1
ATOM 770 O O . THR A 1 93 ? 21.218 -19.966 -47.761 1.00 51.09 93 THR A O 1
ATOM 773 N N . SER A 1 94 ? 22.767 -18.739 -46.706 1.00 41.66 94 SER A N 1
ATOM 774 C CA . SER A 1 94 ? 23.367 -18.182 -47.925 1.00 41.66 94 SER A CA 1
ATOM 775 C C . SER A 1 94 ? 24.506 -19.055 -48.462 1.00 41.66 94 SER A C 1
ATOM 777 O O . SER A 1 94 ? 25.641 -18.613 -48.591 1.00 41.66 94 SER A O 1
ATOM 779 N N . SER A 1 95 ? 24.215 -20.315 -48.800 1.00 43.97 95 SER A N 1
ATOM 780 C CA . SER A 1 95 ? 25.110 -21.124 -49.644 1.00 43.97 95 SER A CA 1
ATOM 781 C C . SER A 1 95 ? 24.343 -22.167 -50.460 1.00 43.97 95 SER A C 1
ATOM 783 O O . SER A 1 95 ? 24.551 -23.369 -50.336 1.00 43.97 95 SER A O 1
ATOM 785 N N . ILE A 1 96 ? 23.417 -21.714 -51.312 1.00 46.47 96 ILE A N 1
ATOM 786 C CA . ILE A 1 96 ? 22.913 -22.517 -52.438 1.00 46.47 96 ILE A CA 1
ATOM 787 C C . ILE A 1 96 ? 22.668 -21.594 -53.641 1.00 46.47 96 ILE A C 1
ATOM 789 O O . ILE A 1 96 ? 21.557 -21.204 -53.979 1.00 46.47 96 ILE A O 1
ATOM 793 N N . THR A 1 97 ? 23.736 -21.201 -54.333 1.00 45.00 97 THR A N 1
ATOM 794 C CA . THR A 1 97 ? 23.635 -20.873 -55.765 1.00 45.00 97 THR A CA 1
ATOM 795 C C . THR A 1 97 ? 24.984 -21.121 -56.434 1.00 45.00 97 THR A C 1
ATOM 797 O O . THR A 1 97 ? 25.871 -20.280 -56.412 1.00 45.00 97 THR A O 1
ATOM 800 N N . GLY A 1 98 ? 25.158 -22.317 -57.000 1.00 36.31 98 GLY A N 1
ATOM 801 C CA . GLY A 1 98 ? 26.407 -22.721 -57.648 1.00 36.31 98 GLY A CA 1
ATOM 802 C C . GLY A 1 98 ? 26.353 -24.157 -58.161 1.00 36.31 98 GLY A C 1
ATOM 803 O O . GLY A 1 98 ? 26.888 -25.065 -57.546 1.00 36.31 98 GLY A O 1
ATOM 804 N N . GLN A 1 99 ? 25.614 -24.335 -59.253 1.00 41.19 99 GLN A N 1
ATOM 805 C CA . GLN A 1 99 ? 25.522 -25.478 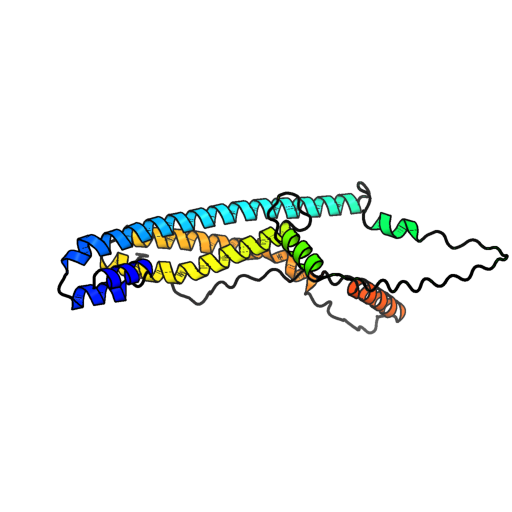-60.173 1.00 41.19 99 GLN A CA 1
ATOM 806 C C . GLN A 1 99 ? 26.641 -26.546 -60.093 1.00 41.19 99 GLN A C 1
ATOM 808 O O . GLN A 1 99 ? 27.812 -26.218 -60.265 1.00 41.19 99 GLN A O 1
ATOM 813 N N . SER A 1 100 ? 26.266 -27.836 -60.012 1.00 37.22 100 SER A N 1
ATOM 814 C CA . SER A 1 100 ? 26.490 -28.861 -61.066 1.00 37.22 100 SER A CA 1
ATOM 815 C C . SER A 1 100 ? 26.340 -30.302 -60.543 1.00 37.22 100 SER A C 1
ATOM 817 O O . SER A 1 100 ? 27.149 -30.772 -59.759 1.00 37.22 100 SER A O 1
ATOM 819 N N . ALA A 1 101 ? 25.301 -30.972 -61.048 1.00 39.47 101 ALA A N 1
ATOM 820 C CA . ALA A 1 101 ? 25.220 -32.360 -61.521 1.00 39.47 101 ALA A CA 1
ATOM 821 C C . ALA A 1 101 ? 25.799 -33.568 -60.726 1.00 39.47 101 ALA A C 1
ATOM 823 O O . ALA A 1 101 ? 26.941 -33.603 -60.300 1.00 39.47 101 ALA A O 1
ATOM 824 N N . VAL A 1 102 ? 24.982 -34.633 -60.780 1.00 38.78 102 VAL A N 1
ATOM 825 C CA . VAL A 1 102 ? 25.241 -36.089 -60.690 1.00 38.78 102 VAL A CA 1
ATOM 826 C C . VAL A 1 102 ? 25.163 -36.818 -59.330 1.00 38.78 102 VAL A C 1
ATOM 828 O O . VAL A 1 102 ? 26.084 -36.861 -58.531 1.00 38.78 102 VAL A O 1
ATOM 831 N N . SER A 1 103 ? 24.030 -37.518 -59.177 1.00 36.28 103 SER A N 1
ATOM 832 C CA . SER A 1 103 ? 23.927 -38.950 -58.841 1.00 36.28 103 SER A CA 1
ATOM 833 C C . SER A 1 103 ? 24.482 -39.463 -57.504 1.00 36.28 103 SER A C 1
ATOM 835 O O . SER A 1 103 ? 25.662 -39.763 -57.386 1.00 36.28 103 SER A O 1
ATOM 837 N N . SER A 1 104 ? 23.592 -39.802 -56.563 1.00 35.94 104 SER A N 1
ATOM 838 C CA . SER A 1 104 ? 23.343 -41.206 -56.163 1.00 35.94 104 SER A CA 1
ATOM 839 C C . SER A 1 104 ? 22.409 -41.311 -54.946 1.00 35.94 104 SER A C 1
ATOM 841 O O . SER A 1 104 ? 22.671 -40.832 -53.850 1.00 35.94 104 SER A O 1
ATOM 843 N N . THR A 1 105 ? 21.268 -41.952 -55.191 1.00 43.78 105 THR A N 1
ATOM 844 C CA . THR A 1 105 ? 20.547 -42.878 -54.305 1.00 43.78 105 THR A CA 1
ATOM 845 C C . THR A 1 105 ? 21.001 -42.989 -52.838 1.00 43.78 105 THR A C 1
ATOM 847 O O . THR A 1 105 ? 21.928 -43.730 -52.515 1.00 43.78 105 THR A O 1
ATOM 850 N N . SER A 1 106 ? 20.212 -42.425 -51.922 1.00 38.09 106 SER A N 1
ATOM 851 C CA . SER A 1 106 ? 19.869 -43.106 -50.666 1.00 38.09 106 SER A CA 1
ATOM 852 C C . SER A 1 106 ? 18.585 -42.545 -50.072 1.00 38.09 106 SER A C 1
ATOM 854 O O . SER A 1 106 ? 18.542 -41.561 -49.342 1.00 38.09 106 SER A O 1
ATOM 856 N N . SER A 1 107 ? 17.510 -43.245 -50.405 1.00 44.25 107 SER A N 1
ATOM 857 C CA . SER A 1 107 ? 16.274 -43.328 -49.650 1.00 44.25 107 SER A CA 1
ATOM 858 C C . SER A 1 107 ? 16.551 -43.640 -48.179 1.00 44.25 107 SER A C 1
ATOM 860 O O . SER A 1 107 ? 16.918 -44.763 -47.840 1.00 44.25 107 SER A O 1
ATOM 862 N N . ARG A 1 108 ? 16.296 -42.672 -47.300 1.00 40.47 108 ARG A N 1
ATOM 863 C CA . ARG A 1 108 ? 15.866 -42.933 -45.924 1.00 40.47 108 ARG A CA 1
ATOM 864 C C . ARG A 1 108 ? 15.020 -41.770 -45.435 1.00 40.47 108 ARG A C 1
ATOM 866 O O . ARG A 1 108 ? 15.487 -40.779 -44.893 1.00 40.47 108 ARG A O 1
ATOM 873 N N . SER A 1 109 ? 13.730 -41.945 -45.678 1.00 45.78 109 SER A N 1
ATOM 874 C CA . SER A 1 109 ? 12.632 -41.314 -44.971 1.00 45.78 109 SER A CA 1
ATOM 875 C C . SER A 1 109 ? 12.890 -41.267 -43.461 1.00 45.78 109 SER A C 1
ATOM 877 O O . SER A 1 109 ? 12.649 -42.242 -42.752 1.00 45.78 109 SER A O 1
ATOM 879 N N . SER A 1 110 ? 13.298 -40.114 -42.950 1.00 45.09 110 SER A N 1
ATOM 880 C CA . SER A 1 110 ? 12.978 -39.701 -41.589 1.00 45.09 110 SER A CA 1
ATOM 881 C C . SER A 1 110 ? 11.990 -38.544 -41.690 1.00 45.09 110 SER A C 1
ATOM 883 O O . SER A 1 110 ? 12.313 -37.368 -41.557 1.00 45.09 110 SER A O 1
ATOM 885 N N . LYS A 1 111 ? 10.723 -38.916 -41.915 1.00 45.22 111 LYS A N 1
ATOM 886 C CA . LYS A 1 111 ? 9.558 -38.155 -41.448 1.00 45.22 111 LYS A CA 1
ATOM 887 C C . LYS A 1 111 ? 9.650 -38.065 -39.917 1.00 45.22 111 LYS A C 1
ATOM 889 O O . LYS A 1 111 ? 8.929 -38.735 -39.191 1.00 45.22 111 LYS A O 1
ATOM 894 N N . GLY A 1 112 ? 10.594 -37.275 -39.423 1.00 40.50 112 GLY A N 1
ATOM 895 C CA . GLY A 1 112 ? 10.580 -36.759 -38.073 1.00 40.50 112 GLY A CA 1
ATOM 896 C C . GLY A 1 112 ? 9.684 -35.541 -38.110 1.00 40.50 112 GLY A C 1
ATOM 897 O O . GLY A 1 112 ? 10.153 -34.433 -38.349 1.00 40.50 112 GLY A O 1
ATOM 898 N N . THR A 1 113 ? 8.383 -35.747 -37.933 1.00 44.06 113 THR A N 1
ATOM 899 C CA . THR A 1 113 ? 7.467 -34.689 -37.522 1.00 44.06 113 THR A CA 1
ATOM 900 C C . THR A 1 113 ? 8.043 -34.051 -36.263 1.00 44.06 113 THR A C 1
ATOM 902 O O . THR A 1 113 ? 7.823 -34.525 -35.152 1.00 44.06 113 THR A O 1
ATOM 905 N N . ARG A 1 114 ? 8.809 -32.968 -36.435 1.00 47.00 114 ARG A N 1
ATOM 906 C CA . ARG A 1 114 ? 9.155 -32.013 -35.382 1.00 47.00 114 ARG A CA 1
ATOM 907 C C . ARG A 1 114 ? 7.890 -31.218 -35.071 1.00 47.00 114 ARG A C 1
ATOM 909 O O . ARG A 1 114 ? 7.831 -30.013 -35.271 1.00 47.00 114 ARG A O 1
ATOM 916 N N . THR A 1 115 ? 6.850 -31.913 -34.613 1.00 42.91 115 THR A N 1
ATOM 917 C CA . THR A 1 115 ? 5.791 -31.299 -33.823 1.00 42.91 115 THR A CA 1
ATOM 918 C C . THR A 1 115 ? 6.504 -30.729 -32.611 1.00 42.91 115 THR A C 1
ATOM 920 O O . THR A 1 115 ? 6.950 -31.478 -31.740 1.00 42.91 115 THR A O 1
ATOM 923 N N . SER A 1 116 ? 6.731 -29.421 -32.633 1.00 46.97 116 SER A N 1
ATOM 924 C CA . SER A 1 116 ? 7.347 -28.632 -31.580 1.00 46.97 116 SER A CA 1
ATOM 925 C C . SER A 1 116 ? 6.556 -28.839 -30.292 1.00 46.97 116 SER A C 1
ATOM 927 O O . SER A 1 116 ? 5.604 -28.133 -29.975 1.00 46.97 116 SER A O 1
ATOM 929 N N . GLY A 1 117 ? 6.957 -29.863 -29.542 1.00 43.81 117 GLY A N 1
ATOM 930 C CA . GLY A 1 117 ? 6.479 -30.171 -28.208 1.00 43.81 117 GLY A CA 1
ATOM 931 C C . GLY A 1 117 ? 6.951 -29.105 -27.233 1.00 43.81 117 GLY A C 1
ATOM 932 O O . GLY A 1 117 ? 7.792 -29.364 -26.379 1.00 43.81 117 GLY A O 1
ATOM 933 N N . HIS A 1 118 ? 6.394 -27.900 -27.329 1.00 51.59 118 HIS A N 1
ATOM 934 C CA . HIS A 1 118 ? 6.371 -26.959 -26.217 1.00 51.59 118 HIS A CA 1
ATOM 935 C C . HIS A 1 118 ? 5.382 -27.509 -25.184 1.00 51.59 118 HIS A C 1
ATOM 937 O O . HIS A 1 118 ? 4.237 -27.079 -25.066 1.00 51.59 118 HIS A O 1
ATOM 943 N N . SER A 1 119 ? 5.827 -28.550 -24.476 1.00 55.62 119 SER A N 1
ATOM 944 C CA . SER A 1 119 ? 5.149 -29.150 -23.329 1.00 55.62 119 SER A CA 1
ATOM 945 C C . SER A 1 119 ? 4.683 -28.055 -22.365 1.00 55.62 119 SER A C 1
ATOM 947 O O . SER A 1 119 ? 5.405 -27.082 -22.144 1.00 55.62 119 SER A O 1
ATOM 949 N N . ARG A 1 120 ? 3.523 -28.231 -21.713 1.00 55.78 120 ARG A N 1
ATOM 950 C CA . ARG A 1 120 ? 3.063 -27.343 -20.624 1.00 55.78 120 ARG A CA 1
ATOM 951 C C . ARG A 1 120 ? 4.154 -27.105 -19.568 1.00 55.78 120 ARG A C 1
ATOM 953 O O . ARG A 1 120 ? 4.239 -26.021 -19.010 1.00 55.78 120 ARG A O 1
ATOM 960 N N . LYS A 1 121 ? 5.048 -28.082 -19.352 1.00 57.12 121 LYS A N 1
ATOM 961 C CA . LYS A 1 121 ? 6.206 -27.964 -18.447 1.00 57.12 121 LYS A CA 1
ATOM 962 C C . LYS A 1 121 ? 7.302 -27.031 -18.987 1.00 57.12 121 LYS A C 1
ATOM 964 O O . LYS A 1 121 ? 7.966 -26.361 -18.204 1.00 57.12 121 LYS A O 1
ATOM 969 N N . SER A 1 122 ? 7.488 -26.968 -20.307 1.00 58.25 122 SER A N 1
ATOM 970 C CA . SER A 1 122 ? 8.403 -26.031 -20.975 1.00 58.25 122 SER A CA 1
ATOM 971 C C . SER A 1 122 ? 7.835 -24.610 -20.982 1.00 58.25 122 SER A C 1
ATOM 973 O O . SER A 1 122 ? 8.574 -23.685 -20.653 1.00 58.25 122 SER A O 1
ATOM 975 N N . LYS A 1 123 ? 6.522 -24.449 -21.220 1.00 58.41 123 LYS A N 1
ATOM 976 C CA . LYS A 1 123 ? 5.824 -23.160 -21.072 1.00 58.41 123 LYS A CA 1
ATOM 977 C C . LYS A 1 123 ? 5.904 -22.627 -19.639 1.00 58.41 123 LYS A C 1
ATOM 979 O O . LYS A 1 123 ? 6.398 -21.525 -19.450 1.00 58.41 123 LYS A O 1
ATOM 984 N N . ALA A 1 124 ? 5.594 -23.453 -18.638 1.00 59.88 124 ALA A N 1
ATOM 985 C CA . ALA A 1 124 ? 5.705 -23.074 -17.226 1.00 59.88 124 ALA A CA 1
ATOM 986 C C . ALA A 1 124 ? 7.149 -22.735 -16.800 1.00 59.88 124 ALA A C 1
ATOM 988 O O . ALA A 1 124 ? 7.371 -21.844 -15.984 1.00 59.88 124 ALA A O 1
ATOM 989 N N . LYS A 1 125 ? 8.164 -23.423 -17.349 1.00 60.38 125 LYS A N 1
ATOM 990 C CA . LYS A 1 125 ? 9.580 -23.093 -17.095 1.00 60.38 125 LYS A CA 1
ATOM 991 C C . LYS A 1 125 ? 9.999 -21.790 -17.787 1.00 60.38 125 LYS A C 1
ATOM 993 O O . LYS A 1 125 ? 10.839 -21.079 -17.245 1.00 60.38 125 LYS A O 1
ATOM 998 N N . GLY A 1 126 ? 9.427 -21.490 -18.954 1.00 58.62 126 GLY A N 1
ATOM 999 C CA . GLY A 1 126 ? 9.556 -20.201 -19.631 1.00 58.62 126 GLY A CA 1
ATOM 1000 C C . GLY A 1 126 ? 8.921 -19.082 -18.812 1.00 58.62 126 GLY A C 1
ATOM 1001 O O . GLY A 1 126 ? 9.616 -18.144 -18.454 1.00 58.62 126 GLY A O 1
ATOM 1002 N N . GLU A 1 127 ? 7.657 -19.227 -18.415 1.00 54.69 127 GLU A N 1
ATOM 1003 C CA . GLU A 1 127 ? 6.919 -18.273 -17.569 1.00 54.69 127 GLU A CA 1
ATOM 1004 C C . GLU A 1 127 ? 7.639 -17.978 -16.249 1.00 54.69 127 GLU A C 1
ATOM 1006 O O . GLU A 1 127 ? 7.837 -16.818 -15.909 1.00 54.69 127 GLU A O 1
ATOM 1011 N N . ARG A 1 128 ? 8.165 -18.997 -15.557 1.00 59.31 128 ARG A N 1
ATOM 1012 C CA . ARG A 1 128 ? 8.971 -18.791 -14.337 1.00 59.31 128 ARG A CA 1
ATOM 1013 C C . ARG A 1 128 ? 10.249 -17.976 -14.563 1.00 59.31 128 ARG A C 1
ATOM 1015 O O . ARG A 1 128 ? 10.727 -17.343 -13.632 1.00 59.31 128 ARG A O 1
ATOM 1022 N N . LYS A 1 129 ? 10.822 -18.004 -15.771 1.00 57.75 129 LYS A N 1
ATOM 1023 C CA . LYS A 1 129 ? 11.963 -17.151 -16.141 1.00 57.75 129 LYS A CA 1
ATOM 1024 C C . LYS A 1 129 ? 11.527 -15.749 -16.585 1.00 57.75 129 LYS A C 1
ATOM 1026 O O . LYS A 1 129 ? 12.325 -14.833 -16.438 1.00 57.75 129 LYS A O 1
ATOM 1031 N N . LYS A 1 130 ? 10.298 -15.586 -17.100 1.00 56.97 130 LYS A N 1
ATOM 1032 C CA . LYS A 1 130 ? 9.723 -14.292 -17.523 1.00 56.97 130 LYS A CA 1
ATOM 1033 C C . LYS A 1 130 ? 9.510 -13.342 -16.342 1.00 56.97 130 LYS A C 1
ATOM 1035 O O . LYS A 1 130 ? 9.780 -12.161 -16.475 1.00 56.97 130 LYS A O 1
ATOM 1040 N N . TYR A 1 131 ? 9.087 -13.865 -15.191 1.00 55.66 131 TYR A N 1
ATOM 1041 C CA . TYR A 1 131 ? 8.874 -13.087 -13.958 1.00 55.66 131 TYR A CA 1
ATOM 1042 C C . TYR A 1 131 ? 10.084 -13.106 -13.016 1.00 55.66 131 TYR A C 1
ATOM 1044 O O . TYR A 1 131 ? 9.957 -12.893 -11.813 1.00 55.66 131 TYR A O 1
ATOM 1052 N N . SER A 1 132 ? 11.275 -13.429 -13.524 1.00 57.19 132 SER A N 1
ATOM 1053 C CA . SER A 1 132 ? 12.461 -13.434 -12.677 1.00 57.19 132 SER A CA 1
ATOM 1054 C C . SER A 1 132 ? 12.938 -12.001 -12.461 1.00 57.19 132 SER A C 1
ATOM 1056 O O . SER A 1 132 ? 13.491 -11.393 -13.371 1.00 57.19 132 SER A O 1
ATOM 1058 N N . LEU A 1 133 ? 12.822 -11.497 -11.230 1.00 61.62 133 LEU A N 1
ATOM 1059 C CA . LEU A 1 133 ? 13.444 -10.237 -10.791 1.00 61.62 133 LEU A CA 1
ATOM 1060 C C . LEU A 1 133 ? 14.981 -10.340 -10.671 1.00 61.62 133 LEU A C 1
ATOM 1062 O O . LEU A 1 133 ? 15.621 -9.524 -10.012 1.00 61.62 133 LEU A O 1
ATOM 1066 N N . ARG A 1 134 ? 15.600 -11.367 -11.265 1.00 66.88 134 ARG A N 1
ATOM 1067 C CA . ARG A 1 134 ? 17.051 -11.516 -11.250 1.00 66.88 134 ARG A CA 1
ATOM 1068 C C . ARG A 1 134 ? 17.659 -10.502 -12.213 1.00 66.88 134 ARG A C 1
ATOM 1070 O O . ARG A 1 134 ? 17.347 -10.512 -13.404 1.00 66.88 134 ARG A O 1
ATOM 1077 N N . GLU A 1 135 ? 18.554 -9.684 -11.678 1.00 67.06 135 GLU A N 1
ATOM 1078 C CA . GLU A 1 135 ? 19.293 -8.673 -12.428 1.00 67.06 135 GLU A CA 1
ATOM 1079 C C . GLU A 1 135 ? 20.041 -9.310 -13.612 1.00 67.06 135 GLU A C 1
ATOM 1081 O O . GLU A 1 135 ? 20.747 -10.312 -13.451 1.00 67.06 135 GLU A O 1
ATOM 1086 N N . GLY A 1 136 ? 19.852 -8.753 -14.813 1.00 61.34 136 GLY A N 1
ATOM 1087 C CA . GLY A 1 136 ? 20.464 -9.226 -16.057 1.00 61.34 136 GLY A CA 1
ATOM 1088 C C . GLY A 1 136 ? 19.683 -10.324 -16.786 1.00 61.34 136 GLY A C 1
ATOM 1089 O O . GLY A 1 136 ? 20.232 -10.971 -17.679 1.00 61.34 136 GLY A O 1
ATOM 1090 N N . SER A 1 137 ? 18.423 -10.583 -16.421 1.00 65.38 137 SER A N 1
ATOM 1091 C CA . SER A 1 137 ? 17.580 -11.512 -17.182 1.00 65.38 137 SER A CA 1
ATOM 1092 C C . SER A 1 137 ? 17.075 -10.881 -18.488 1.00 65.38 137 SER A C 1
ATOM 1094 O O . SER A 1 137 ? 16.849 -9.677 -18.576 1.00 65.38 137 SER A O 1
ATOM 1096 N N . THR A 1 138 ? 16.855 -11.700 -19.521 1.00 65.19 138 THR A N 1
ATOM 1097 C CA . THR A 1 138 ? 16.445 -11.221 -20.857 1.00 65.19 138 THR A CA 1
ATOM 1098 C C . THR A 1 138 ? 15.097 -10.490 -20.875 1.00 65.19 138 THR A C 1
ATOM 1100 O O . THR A 1 138 ? 14.846 -9.701 -21.780 1.00 65.19 138 THR A O 1
ATOM 1103 N N . HIS A 1 139 ? 14.243 -10.730 -19.875 1.00 68.75 139 HIS A N 1
ATOM 1104 C CA . HIS A 1 139 ? 12.905 -10.139 -19.745 1.00 68.75 139 HIS A CA 1
ATOM 1105 C C . HIS A 1 139 ? 12.760 -9.346 -18.437 1.00 68.75 139 HIS A C 1
ATOM 1107 O O . HIS A 1 139 ? 11.670 -9.241 -17.877 1.00 68.75 139 HIS A O 1
ATOM 1113 N N . GLU A 1 140 ? 13.869 -8.825 -17.911 1.00 79.25 140 GLU A N 1
ATOM 1114 C CA . GLU A 1 140 ? 13.885 -8.102 -16.640 1.00 79.25 140 GLU A CA 1
ATOM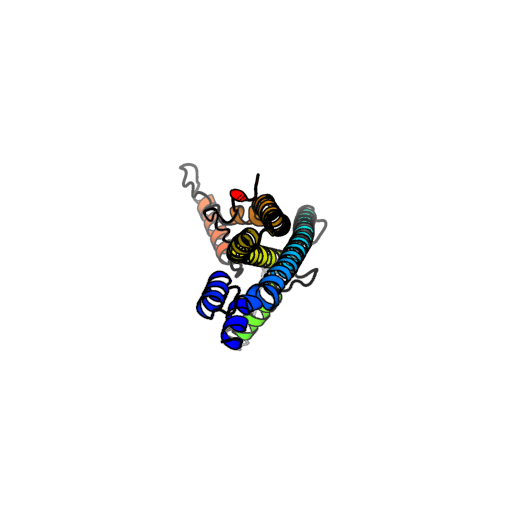 1115 C C . GLU A 1 140 ? 12.961 -6.874 -16.647 1.00 79.25 140 GLU A C 1
ATOM 1117 O O . GLU A 1 140 ? 12.280 -6.602 -15.663 1.00 79.25 140 GLU A O 1
ATOM 1122 N N . ASP A 1 141 ? 12.877 -6.162 -17.768 1.00 78.38 141 ASP A N 1
ATOM 1123 C CA . ASP A 1 141 ? 11.957 -5.040 -17.955 1.00 78.38 141 ASP A CA 1
ATOM 1124 C C . ASP A 1 141 ? 10.490 -5.448 -17.805 1.00 78.38 141 ASP A C 1
ATOM 1126 O O . ASP A 1 141 ? 9.713 -4.718 -17.190 1.00 78.38 141 ASP A O 1
ATOM 1130 N N . PHE A 1 142 ? 10.116 -6.615 -18.329 1.00 76.88 142 PHE A N 1
ATOM 1131 C CA . PHE A 1 142 ? 8.770 -7.157 -18.189 1.00 76.88 142 PHE A CA 1
ATOM 1132 C C . PHE A 1 142 ? 8.468 -7.526 -16.731 1.00 76.88 142 PHE A C 1
ATOM 1134 O O . PHE A 1 142 ? 7.437 -7.123 -16.194 1.00 76.88 142 PHE A O 1
ATOM 1141 N N . ALA A 1 143 ? 9.397 -8.219 -16.062 1.00 80.19 143 ALA A N 1
ATOM 1142 C CA . ALA A 1 143 ? 9.260 -8.578 -14.650 1.00 80.19 143 ALA A CA 1
ATOM 1143 C C . ALA A 1 143 ? 9.124 -7.340 -13.744 1.00 80.19 143 ALA A C 1
ATOM 1145 O O . ALA A 1 143 ? 8.285 -7.320 -12.846 1.00 80.19 143 ALA A O 1
ATOM 1146 N N . LEU A 1 144 ? 9.910 -6.288 -14.001 1.00 85.19 144 LEU A N 1
ATOM 1147 C CA . LEU A 1 144 ? 9.847 -5.031 -13.251 1.00 85.19 144 LEU A CA 1
ATOM 1148 C C . LEU A 1 144 ? 8.531 -4.282 -13.481 1.00 85.19 144 LEU A C 1
ATOM 1150 O O . LEU A 1 144 ? 7.978 -3.727 -12.535 1.00 85.19 144 LEU A O 1
ATOM 1154 N N . ARG A 1 145 ? 8.013 -4.264 -14.715 1.00 84.38 145 ARG A N 1
ATOM 1155 C CA . ARG A 1 145 ? 6.715 -3.644 -15.034 1.00 84.38 145 ARG A CA 1
ATOM 1156 C C . ARG A 1 145 ? 5.560 -4.350 -14.333 1.00 84.38 145 ARG A C 1
ATOM 1158 O O . ARG A 1 145 ? 4.699 -3.665 -13.788 1.00 84.38 145 ARG A O 1
ATOM 1165 N N . GLU A 1 146 ? 5.566 -5.681 -14.307 1.00 83.50 146 GLU A N 1
ATOM 1166 C CA . GLU A 1 146 ? 4.546 -6.459 -13.597 1.00 83.50 146 GLU A CA 1
ATOM 1167 C C . GLU A 1 146 ? 4.628 -6.233 -12.080 1.00 83.50 146 GLU A C 1
ATOM 1169 O O . GLU A 1 146 ? 3.616 -5.942 -11.450 1.00 83.50 146 GLU A O 1
ATOM 1174 N N . ALA A 1 147 ? 5.834 -6.257 -11.498 1.00 86.44 147 ALA A N 1
ATOM 1175 C CA . ALA A 1 147 ? 6.024 -5.962 -10.075 1.00 86.44 147 ALA A CA 1
ATOM 1176 C C . ALA A 1 147 ? 5.548 -4.541 -9.715 1.00 86.44 147 ALA A C 1
ATOM 1178 O O . ALA A 1 147 ? 4.904 -4.327 -8.690 1.00 86.44 147 ALA A O 1
ATOM 1179 N N . LEU A 1 148 ? 5.807 -3.555 -10.582 1.00 88.00 148 LEU A N 1
ATOM 1180 C CA . LEU A 1 148 ? 5.277 -2.201 -10.417 1.00 88.00 148 LEU A CA 1
ATOM 1181 C C . LEU A 1 148 ? 3.744 -2.179 -10.520 1.00 88.00 148 LEU A C 1
ATOM 1183 O O . LEU A 1 148 ? 3.111 -1.475 -9.739 1.00 88.00 148 LEU A O 1
ATOM 1187 N N . ALA A 1 149 ? 3.134 -2.943 -11.431 1.00 86.12 149 ALA A N 1
ATOM 1188 C CA . ALA A 1 149 ? 1.677 -3.044 -11.537 1.00 86.12 149 ALA A CA 1
ATOM 1189 C C . ALA A 1 149 ? 1.044 -3.659 -10.276 1.00 86.12 149 ALA A C 1
ATOM 1191 O O . ALA A 1 149 ? 0.043 -3.142 -9.775 1.00 86.12 149 ALA A O 1
ATOM 1192 N N . GLU A 1 150 ? 1.655 -4.705 -9.719 1.00 88.31 150 GLU A N 1
ATOM 1193 C CA . GLU A 1 150 ? 1.228 -5.341 -8.469 1.00 88.31 150 GLU A CA 1
ATOM 1194 C C . GLU A 1 150 ? 1.286 -4.369 -7.282 1.00 88.31 150 GLU A C 1
ATOM 1196 O O . GLU A 1 150 ? 0.328 -4.277 -6.508 1.00 88.31 150 GLU A O 1
ATOM 1201 N N . ILE A 1 151 ? 2.354 -3.568 -7.180 1.00 88.94 151 ILE A N 1
ATOM 1202 C CA . ILE A 1 151 ? 2.471 -2.520 -6.155 1.00 88.94 151 ILE A CA 1
ATOM 1203 C C . ILE A 1 151 ? 1.337 -1.498 -6.289 1.00 88.94 151 ILE A C 1
ATOM 1205 O O . ILE A 1 151 ? 0.742 -1.107 -5.286 1.00 88.94 151 ILE A O 1
ATOM 1209 N N . VAL A 1 152 ? 0.995 -1.079 -7.512 1.00 88.56 152 VAL A N 1
ATOM 1210 C CA . VAL A 1 152 ? -0.099 -0.119 -7.727 1.00 88.56 152 VAL A CA 1
ATOM 1211 C C . VAL A 1 152 ? -1.457 -0.712 -7.350 1.00 88.56 152 VAL A C 1
ATOM 1213 O O . VAL A 1 152 ? -2.252 -0.028 -6.709 1.00 88.56 152 VAL A O 1
ATOM 1216 N N . ASN A 1 153 ? -1.723 -1.971 -7.707 1.00 88.81 153 ASN A N 1
ATOM 1217 C CA . ASN A 1 153 ? -2.967 -2.646 -7.328 1.00 88.81 153 ASN A CA 1
ATOM 1218 C C . ASN A 1 153 ? -3.067 -2.814 -5.802 1.00 88.81 153 ASN A C 1
ATOM 1220 O O . ASN A 1 153 ? -4.125 -2.581 -5.222 1.00 88.81 153 ASN A O 1
ATOM 1224 N N . THR A 1 154 ? -1.954 -3.146 -5.145 1.00 89.19 154 THR A N 1
ATOM 1225 C CA . THR A 1 154 ? -1.878 -3.234 -3.680 1.00 89.19 154 THR A CA 1
ATOM 1226 C C . THR A 1 154 ? -2.158 -1.876 -3.037 1.00 89.19 154 THR A C 1
ATOM 1228 O O . THR A 1 154 ? -2.997 -1.782 -2.146 1.00 89.19 154 THR A O 1
ATOM 1231 N N . ALA A 1 155 ? -1.533 -0.803 -3.533 1.00 89.06 155 ALA A N 1
ATOM 1232 C CA . ALA A 1 155 ? -1.772 0.556 -3.050 1.00 89.06 155 ALA A CA 1
ATOM 1233 C C . ALA A 1 155 ? -3.232 1.005 -3.242 1.00 89.06 155 ALA A C 1
ATOM 1235 O O . ALA A 1 155 ? -3.759 1.754 -2.422 1.00 89.06 155 ALA A O 1
ATOM 1236 N N . ASP A 1 156 ? -3.902 0.549 -4.305 1.00 88.69 156 ASP A N 1
ATOM 1237 C CA . ASP A 1 156 ? -5.324 0.817 -4.522 1.00 88.69 156 ASP A CA 1
ATOM 1238 C C . ASP A 1 156 ? -6.224 0.080 -3.518 1.00 88.69 156 ASP A C 1
ATOM 1240 O O . ASP A 1 156 ? -7.180 0.676 -3.027 1.00 88.69 156 ASP A O 1
ATOM 1244 N N . GLY A 1 157 ? -5.903 -1.170 -3.166 1.00 89.00 157 GLY A N 1
ATOM 1245 C CA . GLY A 1 157 ? -6.600 -1.914 -2.108 1.00 89.00 157 GLY A CA 1
ATOM 1246 C C . GLY A 1 157 ? -6.428 -1.281 -0.724 1.00 89.00 157 GLY A C 1
ATOM 1247 O O . GLY A 1 157 ? -7.390 -1.147 0.028 1.00 89.00 157 GLY A O 1
ATOM 1248 N N . MET A 1 158 ? -5.230 -0.770 -0.429 1.00 90.06 158 MET A N 1
ATOM 1249 C CA . MET A 1 158 ? -4.938 -0.103 0.845 1.00 90.06 158 MET A CA 1
ATOM 1250 C C . MET A 1 158 ? -5.748 1.182 1.063 1.00 90.06 158 MET A C 1
ATOM 1252 O O . MET A 1 158 ? -5.879 1.622 2.202 1.00 90.06 158 MET A O 1
ATOM 1256 N N . LYS A 1 159 ? -6.331 1.786 0.016 1.00 89.50 159 LYS A N 1
ATOM 1257 C CA . LYS A 1 159 ? -7.226 2.947 0.170 1.00 89.50 159 LYS A CA 1
ATOM 1258 C C . LYS A 1 159 ? -8.446 2.620 1.026 1.00 89.50 159 LYS A C 1
ATOM 1260 O O . LYS A 1 159 ? -8.826 3.448 1.849 1.00 89.50 159 LYS A O 1
ATOM 1265 N N . ASP A 1 160 ? -9.039 1.444 0.825 1.00 89.94 160 ASP A N 1
ATOM 1266 C CA . ASP A 1 160 ? -10.227 0.997 1.560 1.00 89.94 160 ASP A CA 1
ATOM 1267 C C . ASP A 1 160 ? -9.875 0.782 3.051 1.00 89.94 160 ASP A C 1
ATOM 1269 O O . ASP A 1 160 ? -10.583 1.236 3.955 1.00 89.94 160 ASP A O 1
ATOM 1273 N N . GLU A 1 161 ? -8.715 0.170 3.312 1.00 90.88 161 GLU A N 1
ATOM 1274 C CA . GLU A 1 161 ? -8.190 -0.062 4.664 1.00 90.88 161 GLU A CA 1
ATOM 1275 C C . GLU A 1 161 ? -7.880 1.258 5.387 1.00 90.88 161 GLU A C 1
ATOM 1277 O O . GLU A 1 161 ? -8.378 1.486 6.494 1.00 90.88 161 GLU A O 1
ATOM 1282 N N . VAL A 1 162 ? -7.136 2.166 4.743 1.00 91.81 162 VAL A N 1
ATOM 1283 C CA . VAL A 1 162 ? -6.773 3.474 5.310 1.00 91.81 162 VAL A CA 1
ATOM 1284 C C . VAL A 1 162 ? -8.010 4.333 5.557 1.00 91.81 162 VAL A C 1
ATOM 1286 O O . VAL A 1 162 ? -8.101 4.955 6.610 1.00 91.81 162 VAL A O 1
ATOM 1289 N N . GLU A 1 163 ? -8.993 4.343 4.652 1.00 91.31 163 GLU A N 1
ATOM 1290 C CA . GLU A 1 163 ? -10.247 5.076 4.868 1.00 91.31 163 GLU A CA 1
ATOM 1291 C C . GLU A 1 163 ? -10.968 4.580 6.132 1.00 91.31 163 GLU A C 1
ATOM 1293 O O . GLU A 1 163 ? -11.382 5.384 6.975 1.00 91.31 163 GLU A O 1
ATOM 1298 N N . SER A 1 164 ? -11.111 3.258 6.275 1.00 91.81 164 SER A N 1
ATOM 1299 C CA . SER A 1 164 ? -11.791 2.653 7.422 1.00 91.81 164 SER A CA 1
ATOM 1300 C C . SER A 1 164 ? -11.087 2.977 8.744 1.00 91.81 164 SER A C 1
ATOM 1302 O O . SER A 1 164 ? -11.750 3.377 9.704 1.00 91.81 164 SER A O 1
ATOM 1304 N N . LEU A 1 165 ? -9.753 2.890 8.769 1.00 92.31 165 LEU A N 1
ATOM 1305 C CA . LEU A 1 165 ? -8.940 3.158 9.949 1.00 92.31 165 LEU A CA 1
ATOM 1306 C C . LEU A 1 165 ? -8.925 4.651 10.295 1.00 92.31 165 LEU A C 1
ATOM 1308 O O . LEU A 1 165 ? -9.111 5.011 11.455 1.00 92.31 165 LEU A O 1
ATOM 1312 N N . SER A 1 166 ? -8.785 5.543 9.307 1.00 91.81 166 SER A N 1
ATOM 1313 C CA . SER A 1 166 ? -8.782 6.992 9.545 1.00 91.81 166 SER A CA 1
ATOM 1314 C C . SER A 1 166 ? -10.085 7.482 10.181 1.00 91.81 166 SER A C 1
ATOM 1316 O O . SER A 1 166 ? -10.043 8.349 11.051 1.00 91.81 166 SER A O 1
ATOM 1318 N N . LYS A 1 167 ? -11.245 6.923 9.804 1.00 91.06 167 LYS A N 1
ATOM 1319 C CA . LYS A 1 167 ? -12.529 7.292 10.432 1.00 91.06 167 LYS A CA 1
ATOM 1320 C C . LYS A 1 167 ? -12.567 6.930 11.918 1.00 91.06 167 LYS A C 1
ATOM 1322 O O . LYS A 1 167 ? -13.145 7.662 12.716 1.00 91.06 167 LYS A O 1
ATOM 1327 N N . VAL A 1 168 ? -11.971 5.800 12.281 1.00 92.06 168 VAL A N 1
ATOM 1328 C CA . VAL A 1 168 ? -11.959 5.289 13.656 1.00 92.06 168 VAL A CA 1
ATOM 1329 C C . VAL A 1 168 ? -10.931 6.037 14.500 1.00 92.06 168 VAL A C 1
ATOM 1331 O O . VAL A 1 168 ? -11.218 6.383 15.642 1.00 92.06 168 VAL A O 1
ATOM 1334 N N . LEU A 1 169 ? -9.772 6.365 13.925 1.00 92.19 169 LEU A N 1
ATOM 1335 C CA . LEU A 1 169 ? -8.776 7.221 14.570 1.00 92.19 169 LEU A CA 1
ATOM 1336 C C . LEU A 1 169 ? -9.363 8.598 14.911 1.00 92.19 169 LEU A C 1
ATOM 1338 O O . LEU A 1 169 ? -9.224 9.044 16.046 1.00 92.19 169 LEU A O 1
ATOM 1342 N N . LEU A 1 170 ? -10.093 9.221 13.978 1.00 91.06 170 LEU A N 1
ATOM 1343 C CA . LEU A 1 170 ? -10.823 10.471 14.232 1.00 91.06 170 LEU A CA 1
ATOM 1344 C C . LEU A 1 170 ? -11.849 10.341 15.360 1.00 91.06 170 LEU A C 1
ATOM 1346 O O . LEU A 1 170 ? -11.961 11.226 16.203 1.00 91.06 170 LEU A O 1
ATOM 1350 N N . LEU A 1 171 ? -12.608 9.240 15.382 1.00 91.19 171 LEU A N 1
ATOM 1351 C CA . LEU A 1 171 ? -13.619 9.001 16.415 1.00 91.19 171 LEU A CA 1
ATOM 1352 C C . LEU A 1 171 ? -13.007 8.974 17.825 1.00 91.19 171 LEU A C 1
ATOM 1354 O O . LEU A 1 171 ? -13.664 9.363 18.786 1.00 91.19 171 LEU A O 1
ATOM 1358 N N . HIS A 1 172 ? -11.749 8.545 17.937 1.00 90.25 172 HIS A N 1
ATOM 1359 C CA . HIS A 1 172 ? -10.993 8.505 19.187 1.00 90.25 172 HIS A CA 1
ATOM 1360 C C . HIS A 1 172 ? -10.012 9.679 19.363 1.00 90.25 172 HIS A C 1
ATOM 1362 O O . HIS A 1 172 ? -9.159 9.613 20.246 1.00 90.25 172 HIS A O 1
ATOM 1368 N N . TYR A 1 173 ? -10.159 10.760 18.586 1.00 90.75 173 TYR A N 1
ATOM 1369 C CA . TYR A 1 173 ? -9.350 11.987 18.668 1.00 90.75 173 TYR A CA 1
ATOM 1370 C C . TYR A 1 173 ? -7.854 11.805 18.347 1.00 90.75 173 TYR A C 1
ATOM 1372 O O . TYR A 1 173 ? -7.011 12.587 18.787 1.00 90.75 173 TYR A O 1
ATOM 1380 N N . TYR A 1 174 ? -7.502 10.788 17.556 1.00 92.69 174 TYR A N 1
ATOM 1381 C CA . TYR A 1 174 ? -6.142 10.559 17.054 1.00 92.69 174 TYR A CA 1
ATOM 1382 C C . TYR A 1 174 ? -5.918 11.228 15.689 1.00 92.69 174 TYR A C 1
ATOM 1384 O O . TYR A 1 174 ? -5.509 10.586 14.717 1.00 92.69 174 TYR A O 1
ATOM 1392 N N . ASP A 1 175 ? -6.178 12.532 15.616 1.00 91.25 175 ASP A N 1
ATOM 1393 C CA . ASP A 1 175 ? -6.179 13.292 14.360 1.00 91.25 175 ASP A CA 1
ATOM 1394 C C . ASP A 1 175 ? -4.806 13.297 13.676 1.00 91.25 175 ASP A C 1
ATOM 1396 O O . ASP A 1 175 ? -4.715 13.075 12.471 1.00 91.25 175 ASP A O 1
ATOM 1400 N N . GLU A 1 176 ? -3.724 13.474 14.440 1.00 91.06 176 GLU A N 1
ATOM 1401 C CA . GLU A 1 176 ? -2.347 13.476 13.919 1.00 91.06 176 GLU A CA 1
ATOM 1402 C C . GLU A 1 176 ? -1.972 12.137 13.266 1.00 91.06 176 GLU A C 1
ATOM 1404 O O . GLU A 1 176 ? -1.420 12.104 12.167 1.00 91.06 176 GLU A O 1
ATOM 1409 N N . LYS A 1 177 ? -2.343 11.015 13.894 1.00 91.19 177 LYS A N 1
ATOM 1410 C CA . LYS A 1 177 ? -2.096 9.671 13.349 1.00 91.19 177 LYS A CA 1
ATOM 1411 C C . LYS A 1 177 ? -2.936 9.401 12.103 1.00 91.19 177 LYS A C 1
ATOM 1413 O O . LYS A 1 177 ? -2.463 8.781 11.150 1.00 91.19 177 LYS A O 1
ATOM 1418 N N . ALA A 1 178 ? -4.168 9.910 12.077 1.00 91.38 178 ALA A N 1
ATOM 1419 C CA . ALA A 1 178 ? -5.023 9.839 10.901 1.00 91.38 178 ALA A CA 1
ATOM 1420 C C . ALA A 1 178 ? -4.472 10.691 9.735 1.00 91.38 178 ALA A C 1
ATOM 1422 O O . ALA A 1 178 ? -4.494 10.233 8.590 1.00 91.38 178 ALA A O 1
ATOM 1423 N N . LYS A 1 179 ? -3.915 11.883 10.015 1.00 91.38 179 LYS A N 1
ATOM 1424 C CA . LYS A 1 179 ? -3.195 12.728 9.038 1.00 91.38 179 LYS A CA 1
ATOM 1425 C C . LYS A 1 179 ? -1.973 12.008 8.479 1.00 91.38 179 LYS A C 1
ATOM 1427 O O . LYS A 1 179 ? -1.781 11.976 7.265 1.00 91.38 179 LYS A O 1
ATOM 1432 N N . GLU A 1 180 ? -1.155 11.432 9.355 1.00 92.62 180 GLU A N 1
ATOM 1433 C CA . GLU A 1 180 ? 0.091 10.748 9.004 1.00 92.62 180 GLU A CA 1
ATOM 1434 C C . GLU A 1 180 ? -0.140 9.631 7.977 1.00 92.62 180 GLU A C 1
ATOM 1436 O O . GLU A 1 180 ? 0.443 9.660 6.888 1.00 92.62 180 GLU A O 1
ATOM 1441 N N . ILE A 1 181 ? -1.043 8.692 8.275 1.00 93.00 181 ILE A N 1
ATOM 1442 C CA . ILE A 1 181 ? -1.312 7.551 7.391 1.00 93.00 181 ILE A CA 1
ATOM 1443 C C . ILE A 1 181 ? -1.926 7.989 6.052 1.00 93.00 181 ILE A C 1
ATOM 1445 O O . ILE A 1 181 ? -1.549 7.470 4.997 1.00 93.00 181 ILE A O 1
ATOM 1449 N N . GLN A 1 182 ? -2.808 8.998 6.059 1.00 92.44 182 GLN A N 1
ATOM 1450 C CA . GLN A 1 182 ? -3.377 9.552 4.829 1.00 92.44 182 GLN A CA 1
ATOM 1451 C C . GLN A 1 182 ? -2.316 10.224 3.959 1.00 92.44 182 GLN A C 1
ATOM 1453 O O . GLN A 1 182 ? -2.274 9.986 2.753 1.00 92.44 182 GLN A O 1
ATOM 1458 N N . ASN A 1 183 ? -1.432 11.026 4.551 1.00 91.88 183 ASN A N 1
ATOM 1459 C CA . ASN A 1 183 ? -0.349 11.682 3.823 1.00 91.88 183 ASN A CA 1
ATOM 1460 C C . ASN A 1 183 ? 0.662 10.669 3.272 1.00 91.88 183 ASN A C 1
ATOM 1462 O O . ASN A 1 183 ? 1.180 10.853 2.165 1.00 91.88 183 ASN A O 1
ATOM 1466 N N . CYS A 1 184 ? 0.926 9.590 4.014 1.00 92.56 184 CYS A N 1
ATOM 1467 C CA . CYS A 1 184 ? 1.808 8.514 3.577 1.00 92.56 184 CYS A CA 1
ATOM 1468 C C . CYS A 1 184 ? 1.254 7.821 2.322 1.00 92.56 184 CYS A C 1
ATOM 1470 O O . CYS A 1 184 ? 1.948 7.742 1.300 1.00 92.56 184 CYS A O 1
ATOM 1472 N N . LEU A 1 185 ? -0.021 7.409 2.354 1.00 91.50 185 LEU A N 1
ATOM 1473 C CA . LEU A 1 185 ? -0.675 6.773 1.208 1.00 91.50 185 LEU A CA 1
ATOM 1474 C C . LEU A 1 185 ? -0.817 7.739 0.022 1.00 91.50 185 LEU A C 1
ATOM 1476 O O . LEU A 1 185 ? -0.574 7.358 -1.122 1.00 91.50 185 LEU A O 1
ATOM 1480 N N . ASP A 1 186 ? -1.151 9.004 0.278 1.00 91.56 186 ASP A N 1
ATOM 1481 C CA . ASP A 1 186 ? -1.268 10.012 -0.775 1.00 91.56 186 ASP A CA 1
ATOM 1482 C C . ASP A 1 186 ? 0.062 10.256 -1.487 1.00 91.56 186 ASP A C 1
ATOM 1484 O O . ASP A 1 186 ? 0.130 10.280 -2.715 1.00 91.56 186 ASP A O 1
ATOM 1488 N N . SER A 1 187 ? 1.144 10.357 -0.715 1.00 91.81 187 SER A N 1
ATOM 1489 C CA . SER A 1 187 ? 2.492 10.501 -1.257 1.00 91.81 187 SER A CA 1
ATOM 1490 C C . SER A 1 187 ? 2.865 9.334 -2.176 1.00 91.81 187 SER A C 1
ATOM 1492 O O . SER A 1 187 ? 3.552 9.545 -3.177 1.00 91.81 187 SER A O 1
ATOM 1494 N N . LEU A 1 188 ? 2.430 8.109 -1.854 1.00 90.25 188 LEU A N 1
ATOM 1495 C CA . LEU A 1 188 ? 2.619 6.936 -2.709 1.00 90.25 188 LEU A CA 1
ATOM 1496 C C . LEU A 1 188 ? 1.773 7.032 -3.987 1.00 90.25 188 LEU A C 1
ATOM 1498 O O . LEU A 1 188 ? 2.304 6.835 -5.079 1.00 90.25 188 LEU A O 1
ATOM 1502 N N . ILE A 1 189 ? 0.489 7.384 -3.877 1.00 89.38 189 ILE A N 1
ATOM 1503 C CA . ILE A 1 189 ? -0.423 7.499 -5.027 1.00 89.38 189 ILE A CA 1
ATOM 1504 C C . ILE A 1 189 ? 0.050 8.579 -6.007 1.00 89.38 189 ILE A C 1
ATOM 1506 O O . ILE A 1 189 ? 0.142 8.314 -7.205 1.00 89.38 189 ILE A O 1
ATOM 1510 N N . VAL A 1 190 ? 0.416 9.767 -5.519 1.00 89.56 190 VAL A N 1
ATOM 1511 C CA . VAL A 1 190 ? 0.930 10.864 -6.357 1.00 89.56 190 VAL A CA 1
ATOM 1512 C C . VAL A 1 190 ? 2.207 10.444 -7.087 1.00 89.56 190 VAL A C 1
ATOM 1514 O O . VAL A 1 190 ? 2.385 10.743 -8.271 1.00 89.56 190 VAL A O 1
ATOM 1517 N N . LEU A 1 191 ? 3.099 9.720 -6.404 1.00 88.62 191 LEU A N 1
ATOM 1518 C CA . LEU A 1 191 ? 4.327 9.196 -6.998 1.00 88.62 191 LEU A CA 1
ATOM 1519 C C . LEU A 1 191 ? 4.008 8.190 -8.113 1.00 88.62 191 LEU A C 1
ATOM 1521 O O . LEU A 1 191 ? 4.556 8.294 -9.214 1.00 88.62 191 LEU A O 1
ATOM 1525 N N . VAL A 1 192 ? 3.089 7.260 -7.855 1.00 88.12 192 VAL A N 1
ATOM 1526 C CA . VAL A 1 192 ? 2.610 6.289 -8.844 1.00 88.12 192 VAL A CA 1
ATOM 1527 C C . VAL A 1 192 ? 2.013 6.996 -10.060 1.00 88.12 192 VAL A C 1
ATOM 1529 O O . VAL A 1 192 ? 2.401 6.693 -11.186 1.00 88.12 192 VAL A O 1
ATOM 1532 N N . GLU A 1 193 ? 1.108 7.956 -9.871 1.00 86.31 193 GLU A N 1
ATOM 1533 C CA . GLU A 1 193 ? 0.448 8.674 -10.967 1.00 86.31 193 GLU A CA 1
ATOM 1534 C C . GLU A 1 193 ? 1.437 9.466 -11.825 1.00 86.31 193 GLU A C 1
ATOM 1536 O O . GLU A 1 193 ? 1.358 9.430 -13.058 1.00 86.31 193 GLU A O 1
ATOM 1541 N N . LYS A 1 194 ? 2.414 10.123 -11.187 1.00 87.06 194 LYS A N 1
ATOM 1542 C CA . LYS A 1 194 ? 3.487 10.855 -11.870 1.00 87.06 194 LYS A CA 1
ATOM 1543 C C . LYS A 1 194 ? 4.293 9.942 -12.791 1.00 87.06 194 LYS A C 1
ATOM 1545 O O . LYS A 1 194 ? 4.575 10.311 -13.931 1.00 87.06 194 LYS A O 1
ATOM 1550 N N . HIS A 1 195 ? 4.654 8.756 -12.308 1.00 84.31 195 HIS A N 1
ATOM 1551 C CA . HIS A 1 195 ? 5.524 7.830 -13.034 1.00 84.31 195 HIS A CA 1
ATOM 1552 C C . HIS A 1 195 ? 4.770 6.812 -13.887 1.00 84.31 195 HIS A C 1
ATOM 1554 O O . HIS A 1 195 ? 5.385 6.140 -14.710 1.00 84.31 195 HIS A O 1
ATOM 1560 N N . LYS A 1 196 ? 3.438 6.761 -13.795 1.00 81.69 196 LYS A N 1
ATOM 1561 C CA . LYS A 1 196 ? 2.596 5.891 -14.621 1.00 81.69 196 LYS A CA 1
ATOM 1562 C C . LYS A 1 196 ? 2.838 6.121 -16.114 1.00 81.69 196 LYS A C 1
ATOM 1564 O O . LYS A 1 196 ? 3.054 5.183 -16.873 1.00 81.69 196 LYS A O 1
ATOM 1569 N N . LYS A 1 197 ? 2.859 7.376 -16.563 1.00 76.25 197 LYS A N 1
ATOM 1570 C CA . LYS A 1 197 ? 3.100 7.662 -17.987 1.00 76.25 197 LYS A CA 1
ATOM 1571 C C . LYS A 1 197 ? 4.501 7.239 -18.420 1.00 76.25 197 LYS A C 1
ATOM 1573 O O . LYS A 1 197 ? 4.645 6.679 -19.492 1.00 76.25 197 LYS A O 1
ATOM 1578 N N . GLU A 1 198 ? 5.507 7.467 -17.585 1.00 76.88 198 GLU A N 1
ATOM 1579 C CA . GLU A 1 198 ? 6.901 7.120 -17.877 1.00 76.88 198 GLU A CA 1
ATOM 1580 C C . GLU A 1 198 ? 7.112 5.603 -17.968 1.00 76.88 198 GLU A C 1
ATOM 1582 O O . GLU A 1 198 ? 7.740 5.120 -18.906 1.00 76.88 198 GLU A O 1
ATOM 1587 N N . ILE A 1 199 ? 6.538 4.850 -17.028 1.00 75.75 199 ILE A N 1
ATOM 1588 C CA . ILE A 1 199 ? 6.650 3.394 -16.992 1.00 75.75 199 ILE A CA 1
ATOM 1589 C C . ILE A 1 199 ? 5.939 2.805 -18.216 1.00 75.75 199 ILE A C 1
ATOM 1591 O O . ILE A 1 199 ? 6.556 2.048 -18.957 1.00 75.75 199 ILE A O 1
ATOM 1595 N N . TRP A 1 200 ? 4.694 3.195 -18.510 1.00 74.06 200 TRP A N 1
ATOM 1596 C CA . TRP A 1 200 ? 3.872 2.565 -19.561 1.00 74.06 200 TRP A CA 1
ATOM 1597 C C . TRP A 1 200 ? 3.895 3.256 -20.947 1.00 74.06 200 TRP A C 1
ATOM 1599 O O . TRP A 1 200 ? 3.221 2.791 -21.861 1.00 74.06 200 TRP A O 1
ATOM 1609 N N . ALA A 1 201 ? 4.689 4.313 -21.172 1.00 65.75 201 ALA A N 1
ATOM 1610 C CA . ALA A 1 201 ? 4.758 5.017 -22.471 1.00 65.75 201 ALA A CA 1
ATOM 1611 C C . ALA A 1 201 ? 5.281 4.168 -23.650 1.00 65.75 201 ALA A C 1
ATOM 1613 O O . ALA A 1 201 ? 5.087 4.549 -24.802 1.00 65.75 201 ALA A O 1
ATOM 1614 N N . GLY A 1 202 ? 5.953 3.044 -23.384 1.00 54.44 202 GLY A N 1
ATOM 1615 C CA . GLY A 1 202 ? 6.509 2.165 -24.421 1.00 54.44 202 GLY A CA 1
ATOM 1616 C C . GLY A 1 202 ? 5.491 1.248 -25.110 1.00 54.44 202 GLY A C 1
ATOM 1617 O O . GLY A 1 202 ? 5.739 0.821 -26.230 1.00 54.44 202 GLY A O 1
ATOM 1618 N N . GLU A 1 203 ? 4.339 0.975 -24.492 1.00 49.38 203 GLU A N 1
ATOM 1619 C CA . GLU A 1 203 ? 3.339 0.032 -25.032 1.00 49.38 203 GLU A CA 1
ATOM 1620 C C . GLU A 1 203 ? 2.504 0.614 -26.176 1.00 49.38 203 GLU A C 1
ATOM 1622 O O . GLU A 1 203 ? 2.002 -0.115 -27.026 1.00 49.38 203 GLU A O 1
ATOM 1627 N N . THR A 1 204 ? 2.351 1.937 -26.243 1.00 40.47 204 THR A N 1
ATOM 1628 C CA . THR A 1 204 ? 1.494 2.573 -27.256 1.00 40.47 204 THR A CA 1
ATOM 1629 C C . THR A 1 204 ? 2.085 2.563 -28.662 1.00 40.47 204 THR A C 1
ATOM 1631 O O . THR A 1 204 ? 1.392 2.954 -29.599 1.00 40.47 204 THR A O 1
ATOM 1634 N N . LYS A 1 205 ? 3.331 2.110 -28.845 1.00 42.44 205 LYS A N 1
ATOM 1635 C CA . LYS A 1 205 ? 3.931 1.991 -30.180 1.00 42.44 205 LYS A CA 1
ATOM 1636 C C . LYS A 1 205 ? 3.662 0.654 -30.869 1.00 42.44 205 LYS A C 1
ATOM 1638 O O . LYS A 1 205 ? 3.771 0.620 -32.087 1.00 42.44 205 LYS A O 1
ATOM 1643 N N . GLU A 1 206 ? 3.248 -0.395 -30.155 1.00 40.75 206 GLU A N 1
ATOM 1644 C CA . GLU A 1 206 ? 2.936 -1.692 -30.788 1.00 40.75 206 GLU A CA 1
ATOM 1645 C C . GLU A 1 206 ? 1.444 -1.872 -31.103 1.00 40.75 206 GLU A C 1
ATOM 1647 O O . GLU A 1 206 ? 1.086 -2.645 -31.986 1.00 40.75 206 GLU A O 1
ATOM 1652 N N . THR A 1 207 ? 0.563 -1.091 -30.469 1.00 32.53 207 THR A N 1
ATOM 1653 C CA . THR A 1 207 ? -0.877 -1.077 -30.784 1.00 32.53 207 THR A CA 1
ATOM 1654 C C . THR A 1 207 ? -1.337 0.218 -31.440 1.00 32.53 207 THR A C 1
ATOM 1656 O O . THR A 1 207 ? -2.541 0.489 -31.479 1.00 32.53 207 THR A O 1
ATOM 1659 N N . ASN A 1 208 ? -0.421 1.037 -31.965 1.00 32.88 208 ASN A N 1
ATOM 1660 C CA . ASN A 1 208 ? -0.840 1.995 -32.974 1.00 32.88 208 ASN A CA 1
ATOM 1661 C C . ASN A 1 208 ? -1.040 1.174 -34.239 1.00 32.88 208 ASN A C 1
ATOM 1663 O O . ASN A 1 208 ? -0.091 0.868 -34.952 1.00 32.88 208 ASN A O 1
ATOM 1667 N N . SER A 1 209 ? -2.288 0.741 -34.419 1.00 39.31 209 SER A N 1
ATOM 1668 C CA . SER A 1 209 ? -2.807 0.258 -35.687 1.00 39.31 209 SER A CA 1
ATOM 1669 C C . SER A 1 209 ? -2.189 1.139 -36.759 1.00 39.31 209 SER A C 1
ATOM 1671 O O . SER A 1 209 ? -2.520 2.325 -36.815 1.00 39.31 209 SER A O 1
ATOM 1673 N N . GLU A 1 210 ? -1.233 0.598 -37.521 1.00 39.97 210 GLU A N 1
ATOM 1674 C CA . GLU A 1 210 ? -0.791 1.224 -38.753 1.00 39.97 210 GLU A CA 1
ATOM 1675 C C . GLU A 1 210 ? -2.085 1.516 -39.494 1.00 39.97 210 GLU A C 1
ATOM 1677 O O . GLU A 1 210 ? -2.814 0.604 -39.893 1.00 39.97 210 GLU A O 1
ATOM 1682 N N . SER A 1 211 ? -2.458 2.790 -39.529 1.00 42.22 211 SER A N 1
ATOM 1683 C CA . SER A 1 211 ? -3.589 3.263 -40.290 1.00 42.22 211 SER A CA 1
ATOM 1684 C C . SER A 1 211 ? -3.316 2.796 -41.709 1.00 42.22 211 SER A C 1
ATOM 1686 O O . SER A 1 211 ? -2.413 3.308 -42.367 1.00 42.22 211 SER A O 1
ATOM 1688 N N . PHE A 1 212 ? -4.027 1.743 -42.115 1.00 47.31 212 PHE A N 1
ATOM 1689 C CA . PHE A 1 212 ? -3.968 1.140 -43.435 1.00 47.31 212 PHE A CA 1
ATOM 1690 C C . PHE A 1 212 ? -4.469 2.179 -44.438 1.00 47.31 212 PHE A C 1
ATOM 1692 O O . PHE A 1 212 ? -5.636 2.197 -44.828 1.00 47.31 212 PHE A O 1
ATOM 1699 N N . GLU A 1 213 ? -3.595 3.099 -44.818 1.00 45.12 213 GLU A N 1
ATOM 1700 C CA . GLU A 1 213 ? -3.902 4.123 -45.795 1.00 45.12 213 GLU A CA 1
ATOM 1701 C C . GLU A 1 213 ? -3.732 3.499 -47.183 1.00 45.12 213 GLU A C 1
ATOM 1703 O O . GLU A 1 213 ? -2.668 3.525 -47.803 1.00 45.12 213 GLU A O 1
ATOM 1708 N N . TYR A 1 214 ? -4.802 2.864 -47.667 1.00 57.44 214 TYR A N 1
ATOM 1709 C CA . TYR A 1 214 ? -4.931 2.468 -49.067 1.00 57.44 214 TYR A CA 1
ATOM 1710 C C . TYR A 1 214 ? -5.141 3.731 -49.912 1.00 57.44 214 TYR A C 1
ATOM 1712 O O . TYR A 1 214 ? -6.251 4.051 -50.330 1.00 57.44 214 TYR A O 1
ATO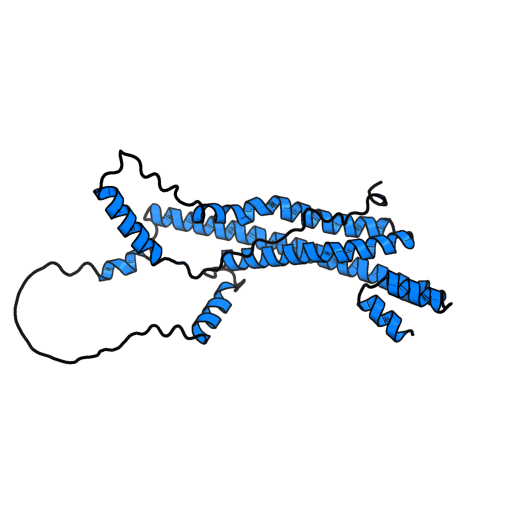M 1720 N N . GLY A 1 215 ? -4.069 4.496 -50.111 1.00 60.97 215 GLY A N 1
ATOM 1721 C CA . GLY A 1 215 ? -4.074 5.675 -50.967 1.00 60.97 215 GLY A CA 1
ATOM 1722 C C . GLY A 1 215 ? -3.913 5.312 -52.454 1.00 60.97 215 GLY A C 1
ATOM 1723 O O . GLY A 1 215 ? -3.248 4.325 -52.779 1.00 60.97 215 GLY A O 1
ATOM 1724 N N . PRO A 1 216 ? -4.435 6.132 -53.384 1.00 57.84 216 PRO A N 1
ATOM 1725 C CA . PRO A 1 216 ? -4.323 5.921 -54.836 1.00 57.84 216 PRO A CA 1
ATOM 1726 C C . PRO A 1 216 ? -2.882 5.966 -55.386 1.00 57.84 216 PRO A C 1
ATOM 1728 O O . PRO A 1 216 ? -2.663 5.626 -56.544 1.00 57.84 216 PRO A O 1
ATOM 1731 N N . ALA A 1 217 ? -1.895 6.353 -54.569 1.00 58.34 217 ALA A N 1
ATOM 1732 C CA . ALA A 1 217 ? -0.467 6.324 -54.900 1.00 58.34 217 ALA A CA 1
ATOM 1733 C C . ALA A 1 217 ? 0.237 5.002 -54.513 1.00 58.34 217 ALA A C 1
ATOM 1735 O O . ALA A 1 217 ? 1.443 4.863 -54.715 1.00 58.34 217 ALA A O 1
ATOM 1736 N N . SER A 1 218 ? -0.480 4.034 -53.929 1.00 64.75 218 SER A N 1
ATOM 1737 C CA . SER A 1 218 ? 0.113 2.774 -53.470 1.00 64.75 218 SER A CA 1
ATOM 1738 C C . SER A 1 218 ? 0.248 1.773 -54.623 1.00 64.75 218 SER A C 1
ATOM 1740 O O . SER A 1 218 ? -0.726 1.172 -55.076 1.00 64.75 218 SER A O 1
ATOM 1742 N N . THR A 1 219 ? 1.468 1.605 -55.132 1.00 74.31 219 THR A N 1
ATOM 1743 C CA . THR A 1 219 ? 1.776 0.653 -56.210 1.00 74.31 219 THR A CA 1
ATOM 1744 C C . THR A 1 219 ? 1.661 -0.797 -55.728 1.00 74.31 219 THR A C 1
ATOM 1746 O O . THR A 1 219 ? 2.077 -1.130 -54.625 1.00 74.31 219 THR A O 1
ATOM 1749 N N . VAL A 1 220 ? 1.190 -1.704 -56.589 1.00 64.75 220 VAL A N 1
ATOM 1750 C CA . VAL A 1 220 ? 1.031 -3.149 -56.302 1.00 64.75 220 VAL A CA 1
ATOM 1751 C C . VAL A 1 220 ? 2.280 -3.785 -55.663 1.00 64.75 220 VAL A C 1
ATOM 1753 O O . VAL A 1 220 ? 2.153 -4.620 -54.770 1.00 64.75 220 VAL A O 1
ATOM 1756 N N . MET A 1 221 ? 3.482 -3.347 -56.052 1.00 65.06 221 MET A N 1
ATOM 1757 C CA . MET A 1 221 ? 4.750 -3.821 -55.482 1.00 65.06 221 MET A CA 1
ATOM 1758 C C . MET A 1 221 ? 4.874 -3.513 -53.980 1.00 65.06 221 MET A C 1
ATOM 1760 O O . MET A 1 221 ? 5.219 -4.401 -53.208 1.00 65.06 221 MET A O 1
ATOM 1764 N N . SER A 1 222 ? 4.504 -2.304 -53.542 1.00 69.06 222 SER A N 1
ATOM 1765 C CA . SER A 1 222 ? 4.621 -1.876 -52.138 1.00 69.06 222 SER A CA 1
ATOM 1766 C C . SER A 1 222 ? 3.555 -2.507 -51.231 1.00 69.06 222 SER A C 1
ATOM 1768 O O . SER A 1 222 ? 3.733 -2.587 -50.013 1.00 69.06 222 SER A O 1
ATOM 1770 N N . ILE A 1 223 ? 2.458 -2.994 -51.820 1.00 70.12 223 ILE A N 1
ATOM 1771 C CA . ILE A 1 223 ? 1.425 -3.786 -51.140 1.00 70.12 223 ILE A CA 1
ATOM 1772 C C . ILE A 1 223 ? 1.916 -5.224 -50.927 1.00 70.12 223 ILE A C 1
ATOM 1774 O O . ILE A 1 223 ? 1.739 -5.779 -49.843 1.00 70.12 223 ILE A O 1
ATOM 1778 N N . ILE A 1 224 ? 2.556 -5.827 -51.935 1.00 69.31 224 ILE A N 1
ATOM 1779 C CA . ILE A 1 224 ? 3.115 -7.185 -51.843 1.00 69.31 224 ILE A CA 1
ATOM 1780 C C . ILE A 1 224 ? 4.288 -7.219 -50.855 1.00 69.31 224 ILE A C 1
ATOM 1782 O O . ILE A 1 224 ? 4.347 -8.115 -50.014 1.00 69.31 224 ILE A O 1
ATOM 1786 N N . GLU A 1 225 ? 5.169 -6.218 -50.891 1.00 67.06 225 GLU A N 1
ATOM 1787 C CA . GLU A 1 225 ? 6.288 -6.084 -49.950 1.00 67.06 225 GLU A CA 1
ATOM 1788 C C . GLU A 1 225 ? 5.801 -5.944 -48.500 1.00 67.06 225 GLU A C 1
ATOM 1790 O O . GLU A 1 225 ? 6.275 -6.668 -47.625 1.00 67.06 225 GLU A O 1
ATOM 1795 N N . ARG A 1 226 ? 4.774 -5.115 -48.243 1.00 66.38 226 ARG A N 1
ATOM 1796 C CA . ARG A 1 226 ? 4.162 -4.996 -46.905 1.00 66.38 226 ARG A CA 1
ATOM 1797 C C . ARG A 1 226 ? 3.402 -6.239 -46.475 1.00 66.38 226 ARG A C 1
ATOM 1799 O O . ARG A 1 226 ? 3.441 -6.580 -45.302 1.00 66.38 226 ARG A O 1
ATOM 1806 N N . LYS A 1 227 ? 2.734 -6.944 -47.392 1.00 64.69 227 LYS A N 1
ATOM 1807 C CA . LYS A 1 227 ? 2.070 -8.216 -47.076 1.00 64.69 227 LYS A CA 1
ATOM 1808 C C . LYS A 1 227 ? 3.088 -9.280 -46.669 1.00 64.69 227 LYS A C 1
ATOM 1810 O O . LYS A 1 227 ? 2.839 -10.012 -45.716 1.00 64.69 227 LYS A O 1
ATOM 1815 N N . ASN A 1 228 ? 4.233 -9.341 -47.343 1.00 61.91 228 ASN A N 1
ATOM 1816 C CA . ASN A 1 228 ? 5.316 -10.254 -46.986 1.00 61.91 228 ASN A CA 1
ATOM 1817 C C . ASN A 1 228 ? 5.995 -9.835 -45.669 1.00 61.91 228 ASN A C 1
ATOM 1819 O O . ASN A 1 228 ? 6.259 -10.693 -44.830 1.00 61.91 228 ASN A O 1
ATOM 1823 N N . ALA A 1 229 ? 6.184 -8.531 -45.430 1.00 55.72 229 ALA A N 1
ATOM 1824 C CA . ALA A 1 229 ? 6.669 -8.005 -44.151 1.00 55.72 229 ALA A CA 1
ATOM 1825 C C . ALA A 1 229 ? 5.694 -8.292 -42.995 1.00 55.72 229 ALA A C 1
ATOM 1827 O O . ALA A 1 229 ? 6.123 -8.729 -41.934 1.00 55.72 229 ALA A O 1
ATOM 1828 N N . ALA A 1 230 ? 4.383 -8.150 -43.214 1.00 52.06 230 ALA A N 1
ATOM 1829 C CA . ALA A 1 230 ? 3.340 -8.476 -42.243 1.00 52.06 230 ALA A CA 1
ATOM 1830 C C . ALA A 1 230 ? 3.193 -9.989 -42.014 1.00 52.06 230 ALA A C 1
ATOM 1832 O O . ALA A 1 230 ? 2.855 -10.407 -40.911 1.00 52.06 230 ALA A O 1
ATOM 1833 N N . GLN A 1 231 ? 3.469 -10.835 -43.015 1.00 46.53 231 GLN A N 1
ATOM 1834 C CA . GLN A 1 231 ? 3.546 -12.287 -42.817 1.00 46.53 231 GLN A CA 1
ATOM 1835 C C . GLN A 1 231 ? 4.809 -12.704 -42.046 1.00 46.53 231 GLN A C 1
ATOM 1837 O O . GLN A 1 231 ? 4.723 -13.598 -41.205 1.00 46.53 231 GLN A O 1
ATOM 1842 N N . ASN A 1 232 ? 5.939 -12.016 -42.240 1.00 45.69 232 ASN A N 1
ATOM 1843 C CA . ASN A 1 232 ? 7.143 -12.201 -41.423 1.00 45.69 232 ASN A CA 1
ATOM 1844 C C . ASN A 1 232 ? 6.972 -11.656 -39.989 1.00 45.69 232 ASN A C 1
ATOM 1846 O O . ASN A 1 232 ? 7.396 -12.313 -39.041 1.00 45.69 232 ASN A O 1
ATOM 1850 N N . ALA A 1 233 ? 6.278 -10.528 -39.806 1.00 41.56 233 ALA A N 1
ATOM 1851 C CA . ALA A 1 233 ? 5.904 -9.988 -38.494 1.00 41.56 233 ALA A CA 1
ATOM 1852 C C . ALA A 1 233 ? 4.803 -10.820 -37.807 1.00 41.56 233 ALA A C 1
ATOM 1854 O O . ALA A 1 233 ? 4.790 -10.956 -36.590 1.00 41.56 233 ALA A O 1
ATOM 1855 N N . GLY A 1 234 ? 3.920 -11.472 -38.571 1.00 35.41 234 GLY A N 1
ATOM 1856 C CA . GLY A 1 234 ? 2.918 -12.411 -38.055 1.00 35.41 234 GLY A CA 1
ATOM 1857 C C . GLY A 1 234 ? 3.519 -13.687 -37.453 1.00 35.41 234 GLY A C 1
ATOM 1858 O O . GLY A 1 234 ? 2.886 -14.316 -36.604 1.00 35.41 234 GLY A O 1
ATOM 1859 N N . ASN A 1 235 ? 4.754 -14.034 -37.836 1.00 36.69 235 ASN A N 1
ATOM 1860 C CA . ASN A 1 235 ? 5.566 -15.067 -37.184 1.00 36.69 235 ASN A CA 1
ATOM 1861 C C . ASN A 1 235 ? 6.370 -14.539 -35.979 1.00 36.69 235 ASN A C 1
ATOM 1863 O O . ASN A 1 235 ? 6.943 -15.335 -35.238 1.00 36.69 235 ASN A O 1
ATOM 1867 N N . GLN A 1 236 ? 6.366 -13.223 -35.749 1.00 41.66 236 GLN A N 1
ATOM 1868 C CA . GLN A 1 236 ? 6.785 -12.565 -34.513 1.00 41.66 236 GLN A CA 1
ATOM 1869 C C . GLN A 1 236 ? 5.552 -12.144 -33.699 1.00 41.66 236 GLN A C 1
ATOM 1871 O O . GLN A 1 236 ? 5.443 -11.014 -33.238 1.00 41.66 236 GLN A O 1
ATOM 1876 N N . LYS A 1 237 ? 4.610 -13.064 -33.457 1.00 39.19 237 LYS A N 1
ATOM 1877 C CA . LYS A 1 237 ? 3.848 -12.956 -32.210 1.00 39.19 237 LYS A CA 1
ATOM 1878 C C . LYS A 1 237 ? 4.823 -13.283 -31.091 1.00 39.19 237 LYS A C 1
ATOM 1880 O O . LYS A 1 237 ? 5.064 -14.450 -30.786 1.00 39.19 237 LYS A O 1
ATOM 1885 N N . SER A 1 238 ? 5.421 -12.249 -30.517 1.00 40.28 238 SER A N 1
ATOM 1886 C CA . SER A 1 238 ? 5.899 -12.306 -29.149 1.00 40.28 238 SER A CA 1
ATOM 1887 C C . SER A 1 238 ? 4.769 -12.915 -28.311 1.00 40.28 238 SER A C 1
ATOM 1889 O O . SER A 1 238 ? 3.733 -12.304 -28.086 1.00 40.28 238 SER A O 1
ATOM 1891 N N . ASP A 1 239 ? 4.947 -14.161 -27.865 1.00 40.91 239 ASP A N 1
ATOM 1892 C CA . ASP A 1 239 ? 4.117 -14.847 -26.857 1.00 40.91 239 ASP A CA 1
ATOM 1893 C C . ASP A 1 239 ? 4.296 -14.165 -25.465 1.00 40.91 239 ASP A C 1
ATOM 1895 O O . ASP A 1 239 ? 4.398 -14.816 -24.411 1.00 40.91 239 ASP A O 1
ATOM 1899 N N . LEU A 1 240 ? 4.443 -12.834 -25.460 1.00 47.88 240 LEU A N 1
ATOM 1900 C CA . LEU A 1 240 ? 4.477 -11.979 -24.290 1.00 47.88 240 LEU A CA 1
ATOM 1901 C C . LEU A 1 240 ? 3.037 -11.515 -24.025 1.00 47.88 240 LEU A C 1
ATOM 1903 O O . LEU A 1 240 ? 2.465 -10.822 -24.864 1.00 47.88 240 LEU A O 1
ATOM 1907 N N . PRO A 1 241 ? 2.419 -11.910 -22.899 1.00 47.19 241 PRO A N 1
ATOM 1908 C CA . PRO A 1 241 ? 1.192 -11.260 -22.459 1.00 47.19 241 PRO A CA 1
ATOM 1909 C C . PRO A 1 241 ? 1.495 -9.779 -22.216 1.00 47.19 241 PRO A C 1
ATOM 1911 O O . PRO A 1 241 ? 2.535 -9.465 -21.644 1.00 47.19 241 PRO A O 1
ATOM 1914 N N . GLU A 1 242 ? 0.620 -8.881 -22.668 1.00 50.69 242 GLU A N 1
ATOM 1915 C CA . GLU A 1 242 ? 0.736 -7.450 -22.370 1.00 50.69 242 GLU A CA 1
ATOM 1916 C C . GLU A 1 242 ? 0.869 -7.252 -20.848 1.00 50.69 242 GLU A C 1
ATOM 1918 O O . GLU A 1 242 ? 0.144 -7.917 -20.096 1.00 50.69 242 GLU A O 1
ATOM 1923 N N . PRO A 1 243 ? 1.781 -6.381 -20.371 1.00 51.88 243 PRO A N 1
ATOM 1924 C CA . PRO A 1 243 ? 1.878 -6.067 -18.951 1.00 51.88 243 PRO A CA 1
ATOM 1925 C C . PRO A 1 243 ? 0.510 -5.628 -18.443 1.00 51.88 243 PRO A C 1
ATOM 1927 O O . PRO A 1 243 ? -0.161 -4.799 -19.070 1.00 51.88 243 PRO A O 1
ATOM 1930 N N . THR A 1 244 ? 0.067 -6.191 -17.321 1.00 55.59 244 THR A N 1
ATOM 1931 C CA . THR A 1 244 ? -1.254 -5.846 -16.803 1.00 55.59 244 THR A CA 1
ATOM 1932 C C . THR A 1 244 ? -1.266 -4.365 -16.438 1.00 55.59 244 THR A C 1
ATOM 1934 O O . THR A 1 244 ? -0.504 -3.893 -15.595 1.00 55.59 244 THR A O 1
ATOM 1937 N N . ARG A 1 245 ? -2.111 -3.577 -17.115 1.00 58.22 245 ARG A N 1
ATOM 1938 C CA . ARG A 1 245 ? -2.254 -2.159 -16.781 1.00 58.22 245 ARG A CA 1
ATOM 1939 C C . ARG A 1 245 ? -2.863 -2.066 -15.387 1.00 58.22 245 ARG A C 1
ATOM 1941 O O . ARG A 1 245 ? -3.991 -2.533 -15.206 1.00 58.22 245 ARG A O 1
ATOM 1948 N N . PRO A 1 246 ? -2.177 -1.447 -14.416 1.00 63.91 246 PRO A N 1
ATOM 1949 C CA . PRO A 1 246 ? -2.715 -1.372 -13.075 1.00 63.91 246 PRO A CA 1
ATOM 1950 C C . PRO A 1 246 ? -3.973 -0.507 -13.057 1.00 63.91 246 PRO A C 1
ATOM 1952 O O . PRO A 1 246 ? -4.021 0.595 -13.633 1.00 63.91 246 PRO A O 1
ATOM 1955 N N . ASN A 1 247 ? -4.999 -1.021 -12.386 1.00 64.50 247 ASN A N 1
ATOM 1956 C CA . ASN A 1 247 ? -6.281 -0.354 -12.251 1.00 64.50 247 ASN A CA 1
ATOM 1957 C C . ASN A 1 247 ? -6.254 0.499 -10.983 1.00 64.50 247 ASN A C 1
ATOM 1959 O O . ASN A 1 247 ? -6.457 0.005 -9.881 1.00 64.50 247 ASN A O 1
ATOM 1963 N N . LEU A 1 248 ? -5.976 1.791 -11.147 1.00 66.25 248 LEU A N 1
ATOM 1964 C CA . LEU A 1 248 ? -6.107 2.753 -10.062 1.00 66.25 248 LEU A CA 1
ATOM 1965 C C . LEU A 1 248 ? -7.531 3.311 -10.108 1.00 66.25 248 LEU A C 1
ATOM 1967 O O . LEU A 1 248 ? -7.886 4.003 -11.067 1.00 66.25 248 LEU A O 1
ATOM 1971 N N . ARG A 1 249 ? -8.344 3.040 -9.083 1.00 68.69 249 ARG A N 1
ATOM 1972 C CA . ARG A 1 249 ? -9.701 3.588 -8.979 1.00 68.69 249 ARG A CA 1
ATOM 1973 C C . ARG A 1 249 ? -9.613 5.106 -8.779 1.00 68.69 249 ARG A C 1
ATOM 1975 O O . ARG A 1 249 ? -9.409 5.581 -7.663 1.00 68.69 249 ARG A O 1
ATOM 1982 N N . SER A 1 250 ? -9.768 5.878 -9.859 1.00 60.09 250 SER A N 1
ATOM 1983 C CA . SER A 1 250 ? -9.747 7.354 -9.819 1.00 60.09 250 SER A CA 1
ATOM 1984 C C . SER A 1 250 ? -11.009 7.970 -9.200 1.00 60.09 250 SER A C 1
ATOM 1986 O O . SER A 1 250 ? -10.967 9.095 -8.718 1.00 60.09 250 SER A O 1
ATOM 1988 N N . ASN A 1 251 ? -12.129 7.240 -9.179 1.00 59.19 251 ASN A N 1
ATOM 1989 C CA . ASN A 1 251 ? -13.417 7.738 -8.673 1.00 59.19 251 ASN A CA 1
ATOM 1990 C C . ASN A 1 251 ? -13.638 7.478 -7.171 1.00 59.19 251 ASN A C 1
ATOM 1992 O O . ASN A 1 251 ? -14.705 7.796 -6.648 1.00 59.19 251 ASN A O 1
ATOM 1996 N N . PHE A 1 252 ? -12.665 6.885 -6.474 1.00 69.62 252 PHE A N 1
ATOM 1997 C CA . PHE A 1 252 ? -12.804 6.527 -5.066 1.00 69.62 252 PHE A CA 1
ATOM 1998 C C . PHE A 1 252 ? -12.282 7.648 -4.157 1.00 69.62 252 PHE A C 1
ATOM 2000 O O . PHE A 1 252 ? -11.083 7.933 -4.120 1.00 69.62 252 PHE A O 1
ATOM 2007 N N . LYS A 1 253 ? -13.193 8.305 -3.430 1.00 73.94 253 LYS A N 1
ATOM 2008 C CA . LYS A 1 253 ? -12.870 9.366 -2.466 1.00 73.94 253 LYS A CA 1
ATOM 2009 C C . LYS A 1 253 ? -12.552 8.752 -1.102 1.00 73.94 253 LYS A C 1
ATOM 2011 O O . LYS A 1 253 ? -13.441 8.602 -0.278 1.00 73.94 253 LYS A O 1
ATOM 2016 N N . TRP A 1 254 ? -11.284 8.417 -0.887 1.00 79.56 254 TRP A N 1
ATOM 2017 C CA . TRP A 1 254 ? -10.794 7.797 0.352 1.00 79.56 254 TRP A CA 1
ATOM 2018 C C . TRP A 1 254 ? -10.246 8.806 1.375 1.00 79.56 254 TRP A C 1
ATOM 2020 O O . TRP A 1 254 ? -10.172 8.519 2.568 1.00 79.56 254 TRP A O 1
ATOM 2030 N N . LYS A 1 255 ? -9.860 10.007 0.926 1.00 80.06 255 LYS A N 1
ATOM 2031 C CA . LYS A 1 255 ? -9.394 11.075 1.818 1.00 80.06 255 LYS A CA 1
ATOM 2032 C C . LYS A 1 255 ? -10.562 11.673 2.591 1.00 80.06 255 LYS A C 1
ATOM 2034 O O . LYS A 1 255 ? -11.557 12.095 2.001 1.00 80.06 255 LYS A O 1
ATOM 2039 N N . LEU A 1 256 ? -10.396 11.784 3.903 1.00 75.31 256 LEU A N 1
ATOM 2040 C CA . LEU A 1 256 ? -11.362 12.443 4.774 1.00 75.31 256 LEU A CA 1
ATOM 2041 C C . LEU A 1 256 ? -11.075 13.945 4.777 1.00 75.31 256 LEU A C 1
ATOM 2043 O O . LEU A 1 256 ? -10.063 14.399 5.301 1.00 75.31 256 LEU A O 1
ATOM 2047 N N . THR A 1 257 ? -11.976 14.735 4.196 1.00 74.94 257 THR A N 1
ATOM 2048 C CA . THR A 1 257 ? -11.817 16.197 4.097 1.00 74.94 257 THR A CA 1
ATOM 2049 C C . THR A 1 257 ? -11.821 16.896 5.455 1.00 74.94 257 THR A C 1
ATOM 2051 O O . THR A 1 257 ? -11.339 18.015 5.555 1.00 74.94 257 THR A O 1
ATOM 2054 N N . THR A 1 258 ? -12.337 16.242 6.498 1.00 65.31 258 THR A N 1
ATOM 2055 C CA . THR A 1 258 ? -12.327 16.729 7.886 1.00 65.31 258 THR A CA 1
ATOM 2056 C C . THR A 1 258 ? -10.924 16.787 8.490 1.00 65.31 258 THR A C 1
ATOM 2058 O O . THR A 1 258 ? -10.708 17.518 9.447 1.00 65.31 258 THR A O 1
ATOM 2061 N N . ILE A 1 259 ? -9.975 16.041 7.920 1.00 59.91 259 ILE A N 1
ATOM 2062 C CA . ILE A 1 259 ? -8.589 15.937 8.384 1.00 59.91 259 ILE A CA 1
ATOM 2063 C C . ILE A 1 259 ? -7.670 16.955 7.674 1.00 59.91 259 ILE A C 1
ATOM 2065 O O . ILE A 1 259 ? -6.616 17.313 8.189 1.00 59.91 259 ILE A O 1
ATOM 2069 N N . SER A 1 260 ? -8.053 17.458 6.496 1.00 49.84 260 SER A N 1
ATOM 2070 C CA . SER A 1 260 ? -7.222 18.372 5.686 1.00 49.84 260 SER A CA 1
ATOM 2071 C C . SER A 1 260 ? -7.295 19.856 6.082 1.00 49.84 260 SER A C 1
ATOM 2073 O O . SER A 1 260 ? -6.732 20.687 5.369 1.00 49.84 260 SER A O 1
ATOM 2075 N N . THR A 1 261 ? -7.959 20.190 7.189 1.00 42.47 261 THR A N 1
ATOM 2076 C CA . THR A 1 261 ? -7.920 21.520 7.832 1.00 42.47 261 THR A CA 1
ATOM 2077 C C . THR A 1 261 ? -6.956 21.526 9.010 1.00 42.47 261 THR A C 1
ATOM 2079 O O . THR A 1 261 ? -6.315 22.578 9.201 1.00 42.47 261 THR A O 1
#

InterPro domains:
  IPR006849 Elongator complex protein 1 [PTHR12747] (2-258)
  IPR056169 ELP1, three-helical bundle [PF23936] (28-199)

pLDDT: mean 72.14, std 19.22, range [32.53, 95.56]

Organism: NCBI:txid252671

Secondary structure (DSSP, 8-state):
-HHHHHHHHHTT-HHHHHHHHHHTT-THHIIIIIHHHHHHHHHHHHHHHHHHHHHHHHHHHHHHHHHHHHHHHHHHHHTTSS--TTTTTTGGG--------------------------HHHHHHHHHHHT---TT-TTHHHHHHHHHHHHHHHHHHHHHHHHHHHHHHHHTT-HHHHHHHHHHHHHHHHHHHHHHHHHHTTGGGTSS-------TT--HHHHHHHHHHHHHHHT-----PPPPPP---TT---S-TTT--

Sequence (261 aa):
MEESMVCLLEGNLWFQALNLIQRSEREDLIETNFKPAILECQENLTEKITELKETFNKHRTRLQIVIANKEQERLEILEGIRDDPQNDLYSDTSSITGQSAVSSTSSRSSKGTRTSGHSRKSKAKGERKKYSLREGSTHEDFALREALAEIVNTADGMKDEVESLSKVLLLHYYDEKAKEIQNCLDSLIVLVEKHKKEIWAGETKETNSESFEYGPASTVMSIIERKNAAQNAGNQKSDLPEPTRPNLRSNFKWKLTTIST